Protein AF-0000000066155367 (afdb_homodimer)

Organism: Ureaplasma urealyticum serovar 10 (strain ATCC 33699 / Western) (NCBI:txid565575)

Solvent-accessible surface area (backbone atoms only — not comparable to full-atom values): 17066 Å² total; per-residue (Å²): 117,58,33,34,42,37,33,39,37,81,74,80,52,64,31,45,50,50,46,38,51,53,32,48,55,57,32,44,72,78,41,62,62,44,82,43,73,38,72,60,65,88,77,65,94,79,70,48,72,69,54,48,50,50,43,26,44,54,38,38,53,56,54,51,74,76,53,60,91,66,39,43,30,33,31,55,37,62,88,30,52,75,52,35,46,68,53,48,24,52,50,50,53,51,52,65,68,69,67,45,62,21,38,34,40,37,40,40,39,73,84,41,71,27,68,70,50,64,69,67,27,74,41,52,38,13,79,23,65,37,79,66,56,57,56,57,44,50,36,50,51,39,46,49,52,34,34,19,52,26,54,76,65,72,46,82,72,73,95,112,56,36,35,43,38,32,39,37,81,73,80,51,63,32,46,48,50,44,38,53,52,32,48,54,57,31,45,71,80,40,59,61,45,82,43,72,38,70,59,64,86,76,64,94,76,70,49,70,67,56,49,49,49,44,26,45,55,41,38,52,54,54,50,73,74,51,58,93,67,38,43,30,34,31,55,38,63,88,30,53,73,52,35,45,67,55,48,24,52,48,50,52,52,51,64,68,70,67,44,66,26,38,34,40,37,41,38,39,72,82,40,70,27,69,68,48,63,69,66,28,75,41,52,37,14,77,24,65,38,81,65,55,54,54,57,46,51,37,51,51,40,48,48,53,33,36,18,52,28,52,78,65,73,46,82,73,73,96

Secondary structure (DSSP, 8-state):
--EEEEEES----HHHHHHHHHHHHHHHHHS-EEEEEEPPPPPPSS--HHHHHHHHHHHHHHHHTT--TT-EEEEEEEEEEE--HHHHHHHHHHHHHTT-S-EEEEE-BTTB--HHHHHH-SEEEES-SS---HHHHHHHHHHHHHHHHHHHTT-STT-/--EEEEEES----HHHHHHHHHHHHHHHHHS-EEEEEEPPPPPPSS--HHHHHHHHHHHHHHHHTT--TT-EEEEEEEEEEE--HHHHHHHHHHHHHTT-S-EEEEE-BTTB--HHHHHH-SEEEES-SS---HHHHHHHHHHHHHHHHHHHTT-STT-

Structure (mmCIF, N/CA/C/O backbone):
data_AF-0000000066155367-model_v1
#
loop_
_entity.id
_entity.type
_entity.pdbx_description
1 polymer 'Ribosomal RNA large subunit methyltransferase H'
#
loop_
_atom_site.group_PDB
_atom_site.id
_atom_site.type_symbol
_atom_site.label_atom_id
_atom_site.label_alt_id
_atom_site.label_comp_id
_atom_site.label_asym_id
_atom_site.label_entity_id
_atom_site.label_seq_id
_atom_site.pdbx_PDB_ins_code
_atom_site.Cartn_x
_atom_site.Cartn_y
_atom_site.Cartn_z
_atom_site.occupancy
_atom_site.B_iso_or_equiv
_atom_site.auth_seq_id
_atom_site.auth_comp_id
_atom_site.auth_asym_id
_atom_site.auth_atom_id
_atom_site.pdbx_PDB_model_num
ATOM 1 N N . MET A 1 1 ? -8.438 24.828 7.543 1 74.5 1 MET A N 1
ATOM 2 C CA . MET A 1 1 ? -8.617 23.641 6.723 1 74.5 1 MET A CA 1
ATOM 3 C C . MET A 1 1 ? -8.523 22.375 7.57 1 74.5 1 MET A C 1
ATOM 5 O O . MET A 1 1 ? -7.785 22.328 8.555 1 74.5 1 MET A O 1
ATOM 9 N N . ILE A 1 2 ? -9.344 21.047 7.539 1 86.25 2 ILE A N 1
ATOM 10 C CA . ILE A 1 2 ? -9.977 19.797 7.941 1 86.25 2 ILE A CA 1
ATOM 11 C C . ILE A 1 2 ? -9.062 18.625 7.605 1 86.25 2 ILE A C 1
ATOM 13 O O . ILE A 1 2 ? -8.953 17.672 8.383 1 86.25 2 ILE A O 1
ATOM 17 N N . ILE A 1 3 ? -8.516 18.172 6.617 1 98.31 3 ILE A N 1
ATOM 18 C CA . ILE A 1 3 ? -7.453 17.188 6.504 1 98.31 3 ILE A CA 1
ATOM 19 C C . ILE A 1 3 ? -6.309 17.75 5.668 1 98.31 3 ILE A C 1
ATOM 21 O O . ILE A 1 3 ? -6.535 18.391 4.641 1 98.31 3 ILE A O 1
ATOM 25 N N . LYS A 1 4 ? -5.012 17.672 6.18 1 98.75 4 LYS A N 1
ATOM 26 C CA . LYS A 1 4 ? -3.791 17.938 5.422 1 98.75 4 LYS A CA 1
ATOM 27 C C . LYS A 1 4 ? -2.986 16.656 5.215 1 98.75 4 LYS A C 1
ATOM 29 O O . LYS A 1 4 ? -2.787 15.883 6.156 1 98.75 4 LYS A O 1
ATOM 34 N N . ILE A 1 5 ? -2.623 16.484 3.979 1 98.81 5 ILE A N 1
ATOM 35 C CA . ILE A 1 5 ? -1.625 15.461 3.688 1 98.81 5 ILE A CA 1
ATOM 36 C C . ILE A 1 5 ? -0.298 16.125 3.326 1 98.81 5 ILE A C 1
ATOM 38 O O . ILE A 1 5 ? -0.155 16.688 2.238 1 98.81 5 ILE A O 1
ATOM 42 N N . ILE A 1 6 ? 0.646 16.062 4.262 1 98.81 6 ILE A N 1
ATOM 43 C CA . ILE A 1 6 ? 1.932 16.734 4.117 1 98.81 6 ILE A CA 1
ATOM 44 C C . ILE A 1 6 ? 3.016 15.711 3.789 1 98.81 6 ILE A C 1
ATOM 46 O O . ILE A 1 6 ? 3.262 14.789 4.566 1 98.81 6 ILE A O 1
ATOM 50 N N . SER A 1 7 ? 3.641 15.828 2.648 1 98.5 7 SER A N 1
ATOM 51 C CA . SER A 1 7 ? 4.652 14.867 2.217 1 98.5 7 SER A CA 1
ATOM 52 C C . SER A 1 7 ? 5.914 15.57 1.737 1 98.5 7 SER A C 1
ATOM 54 O O . SER A 1 7 ? 5.875 16.75 1.372 1 98.5 7 SER A O 1
ATOM 56 N N . VAL A 1 8 ? 7.012 14.852 1.8 1 97.69 8 VAL A N 1
ATOM 57 C CA . VAL A 1 8 ? 8.305 15.391 1.387 1 97.69 8 VAL A CA 1
ATOM 58 C C . VAL A 1 8 ? 8.609 14.961 -0.045 1 97.69 8 VAL A C 1
ATOM 60 O O . VAL A 1 8 ? 8.602 13.766 -0.355 1 97.69 8 VAL A O 1
ATOM 63 N N . GLY A 1 9 ? 8.836 15.922 -0.927 1 96.56 9 GLY A N 1
ATOM 64 C CA . GLY A 1 9 ? 9.273 15.633 -2.283 1 96.56 9 GLY A CA 1
ATOM 65 C C . GLY A 1 9 ? 8.125 15.477 -3.26 1 96.56 9 GLY A C 1
ATOM 66 O O . GLY A 1 9 ? 7.098 14.883 -2.926 1 96.56 9 GLY A O 1
ATOM 67 N N . LYS A 1 10 ? 8.336 15.898 -4.441 1 95.81 10 LYS A N 1
ATOM 68 C CA . LYS A 1 10 ? 7.324 15.758 -5.488 1 95.81 10 LYS A CA 1
ATOM 69 C C . LYS A 1 10 ? 7.348 14.352 -6.086 1 95.81 10 LYS A C 1
ATOM 71 O O . LYS A 1 10 ? 8.414 13.758 -6.242 1 95.81 10 LYS A O 1
ATOM 76 N N . LEU A 1 11 ? 6.172 13.844 -6.359 1 95.06 11 LEU A N 1
ATOM 77 C CA . LEU A 1 11 ? 6.086 12.555 -7.031 1 95.06 11 LEU A CA 1
ATOM 78 C C . LEU A 1 11 ? 6.535 12.664 -8.484 1 95.06 11 LEU A C 1
ATOM 80 O O . LEU A 1 11 ? 6.117 13.57 -9.203 1 95.06 11 LEU A O 1
ATOM 84 N N . LYS A 1 12 ? 7.367 11.812 -8.859 1 91.19 12 LYS A N 1
ATOM 85 C CA . LYS A 1 12 ? 7.906 11.852 -10.211 1 91.19 12 LYS A CA 1
ATOM 86 C C . LYS A 1 12 ? 7.145 10.906 -11.141 1 91.19 12 LYS A C 1
ATOM 88 O O . LYS A 1 12 ? 6.945 11.211 -12.32 1 91.19 12 LYS A O 1
ATOM 93 N N . GLN A 1 13 ? 6.668 9.812 -10.633 1 93.19 13 GLN A N 1
ATOM 94 C CA . GLN A 1 13 ? 5.965 8.836 -11.461 1 93.19 13 GLN A CA 1
ATOM 95 C C . GLN A 1 13 ? 4.516 9.25 -11.695 1 93.19 13 GLN A C 1
ATOM 97 O O . GLN A 1 13 ? 3.75 9.414 -10.742 1 93.19 13 GLN A O 1
ATOM 102 N N . THR A 1 14 ? 4.18 9.312 -12.914 1 95.31 14 THR A N 1
ATOM 103 C CA . THR A 1 14 ? 2.857 9.797 -13.281 1 95.31 14 THR A CA 1
ATOM 104 C C . THR A 1 14 ? 1.768 8.898 -12.703 1 95.31 14 THR A C 1
ATOM 106 O O . THR A 1 14 ? 0.678 9.375 -12.375 1 95.31 14 THR A O 1
ATOM 109 N N . GLY A 1 15 ? 2.027 7.641 -12.617 1 96.5 15 GLY A N 1
ATOM 110 C CA . GLY A 1 15 ? 1.067 6.723 -12.023 1 96.5 15 GLY A CA 1
ATOM 111 C C . GLY A 1 15 ? 0.675 7.098 -10.609 1 96.5 15 GLY A C 1
ATOM 112 O O . GLY A 1 15 ? -0.51 7.109 -10.273 1 96.5 15 GLY A O 1
ATOM 113 N N . PHE A 1 16 ? 1.651 7.422 -9.797 1 97.75 16 PHE A N 1
ATOM 114 C CA . PHE A 1 16 ? 1.381 7.828 -8.422 1 97.75 16 PHE A CA 1
ATOM 115 C C . PHE A 1 16 ? 0.623 9.148 -8.391 1 97.75 16 PHE A C 1
ATOM 117 O O . PHE A 1 16 ? -0.331 9.305 -7.625 1 97.75 16 PHE A O 1
ATOM 124 N N . VAL A 1 17 ? 1.077 10.117 -9.211 1 97.44 17 VAL A N 1
ATOM 125 C CA . VAL A 1 17 ? 0.45 11.43 -9.258 1 97.44 17 VAL A CA 1
ATOM 126 C C . VAL A 1 17 ? -1.035 11.289 -9.578 1 97.44 17 VAL A C 1
ATOM 128 O O . VAL A 1 17 ? -1.886 11.867 -8.898 1 97.44 17 VAL A O 1
ATOM 131 N N . ASN A 1 18 ? -1.345 10.484 -10.594 1 97.19 18 ASN A N 1
ATOM 132 C CA . ASN A 1 18 ? -2.727 10.289 -11.016 1 97.19 18 ASN A CA 1
ATOM 133 C C . ASN A 1 18 ? -3.572 9.664 -9.906 1 97.19 18 ASN A C 1
ATOM 135 O O . ASN A 1 18 ? -4.703 10.094 -9.672 1 97.19 18 ASN A O 1
ATOM 139 N N . LEU A 1 19 ? -3.059 8.695 -9.258 1 98.06 19 LEU A N 1
ATOM 140 C CA . LEU A 1 19 ? -3.799 8 -8.211 1 98.06 19 LEU A CA 1
ATOM 141 C C . LEU A 1 19 ? -4.035 8.914 -7.012 1 98.06 19 LEU A C 1
ATOM 143 O O . LEU A 1 19 ? -5.129 8.93 -6.449 1 98.06 19 LEU A O 1
ATOM 147 N N . VAL A 1 20 ? -3 9.68 -6.645 1 98.38 20 VAL A N 1
ATOM 148 C CA . VAL A 1 20 ? -3.146 10.617 -5.535 1 98.38 20 VAL A CA 1
ATOM 149 C C . VAL A 1 20 ? -4.238 11.641 -5.859 1 98.38 20 VAL A C 1
ATOM 151 O O . VAL A 1 20 ? -5.129 11.883 -5.043 1 98.38 20 VAL A O 1
ATOM 154 N N . ASN A 1 21 ? -4.188 12.18 -7.078 1 98.12 21 ASN A N 1
ATOM 155 C CA . ASN A 1 21 ? -5.191 13.156 -7.496 1 98.12 21 ASN A CA 1
ATOM 156 C C . ASN A 1 21 ? -6.594 12.555 -7.473 1 98.12 21 ASN A C 1
ATOM 158 O O . ASN A 1 21 ? -7.543 13.211 -7.035 1 98.12 21 ASN A O 1
ATOM 162 N N . ASP A 1 22 ? -6.723 11.359 -7.938 1 97.69 22 ASP A N 1
ATOM 163 C CA . ASP A 1 22 ? -8.016 10.68 -7.945 1 97.69 22 ASP A CA 1
ATOM 164 C C . ASP A 1 22 ? -8.57 10.539 -6.527 1 97.69 22 ASP A C 1
ATOM 166 O O . ASP A 1 22 ? -9.727 10.883 -6.27 1 97.69 22 ASP A O 1
ATOM 170 N N . TYR A 1 23 ? -7.754 10.047 -5.605 1 98.25 23 TYR A N 1
ATOM 171 C CA . TYR A 1 23 ? -8.227 9.836 -4.242 1 98.25 23 TYR A CA 1
ATOM 172 C C . TYR A 1 23 ? -8.5 11.156 -3.545 1 98.25 23 TYR A C 1
ATOM 174 O O . TYR A 1 23 ? -9.422 11.258 -2.732 1 98.25 23 TYR A O 1
ATOM 182 N N . LEU A 1 24 ? -7.641 12.188 -3.824 1 98.56 24 LEU A N 1
ATOM 183 C CA . LEU A 1 24 ? -7.895 13.508 -3.248 1 98.56 24 LEU A CA 1
ATOM 184 C C . LEU A 1 24 ? -9.266 14.031 -3.668 1 98.56 24 LEU A C 1
ATOM 186 O O . LEU A 1 24 ? -10 14.594 -2.85 1 98.56 24 LEU A O 1
ATOM 190 N N . LYS A 1 25 ? -9.562 13.852 -4.949 1 98.44 25 LYS A N 1
ATOM 191 C CA . LYS A 1 25 ? -10.875 14.258 -5.438 1 98.44 25 LYS A CA 1
ATOM 192 C C . LYS A 1 25 ? -11.992 13.531 -4.684 1 98.44 25 LYS A C 1
ATOM 194 O O . LYS A 1 25 ? -12.969 14.156 -4.273 1 98.44 25 LYS A O 1
ATOM 199 N N . ARG A 1 26 ? -11.867 12.25 -4.477 1 97.88 26 ARG A N 1
ATOM 200 C CA . ARG A 1 26 ? -12.859 11.438 -3.781 1 97.88 26 ARG A CA 1
ATOM 201 C C . ARG A 1 26 ? -12.992 11.867 -2.322 1 97.88 26 ARG A C 1
ATOM 203 O O . ARG A 1 26 ? -14.102 11.953 -1.791 1 97.88 26 ARG A O 1
ATOM 210 N N . ILE A 1 27 ? -11.859 12.062 -1.683 1 98.62 27 ILE A N 1
ATOM 211 C CA . ILE A 1 27 ? -11.844 12.5 -0.291 1 98.62 27 ILE A CA 1
ATOM 212 C C . ILE A 1 27 ? -12.586 13.828 -0.157 1 98.62 27 ILE A C 1
ATOM 214 O O . ILE A 1 27 ? -13.406 14 0.746 1 98.62 27 ILE A O 1
ATOM 218 N N . ASN A 1 28 ? -12.305 14.758 -1.107 1 98.44 28 ASN A N 1
ATOM 219 C CA . ASN A 1 28 ? -12.852 16.109 -1.049 1 98.44 28 ASN A CA 1
ATOM 220 C C . ASN A 1 28 ? -14.367 16.109 -1.258 1 98.44 28 ASN A C 1
ATOM 222 O O . ASN A 1 28 ? -15.03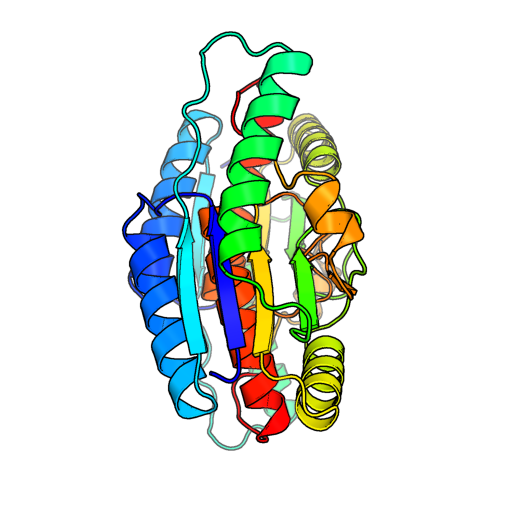1 17.109 -0.981 1 98.44 28 ASN A O 1
ATOM 226 N N . TYR A 1 29 ? -14.883 14.961 -1.747 1 97 29 TYR A N 1
ATOM 227 C CA . TYR A 1 29 ? -16.328 14.812 -1.812 1 97 29 TYR A CA 1
ATOM 228 C C . TYR A 1 29 ? -16.938 14.734 -0.415 1 97 29 TYR A C 1
ATOM 230 O O . TYR A 1 29 ? -18.062 15.18 -0.191 1 97 29 TYR A O 1
ATOM 238 N N . TYR A 1 30 ? -16.156 14.172 0.513 1 96.56 30 TYR A N 1
ATOM 239 C CA . TYR A 1 30 ? -16.656 13.961 1.866 1 96.56 30 TYR A CA 1
ATOM 240 C C . TYR A 1 30 ? -16.203 15.078 2.799 1 96.56 30 TYR A C 1
ATOM 242 O O . TYR A 1 30 ? -16.969 15.531 3.648 1 96.56 30 TYR A O 1
ATOM 250 N N . LEU A 1 31 ? -15 15.445 2.625 1 96.94 31 LEU A N 1
ATOM 251 C CA . LEU A 1 31 ? -14.352 16.328 3.582 1 96.94 31 LEU A CA 1
ATOM 252 C C . LEU A 1 31 ? -13.258 17.156 2.902 1 96.94 31 LEU A C 1
ATOM 254 O O . LEU A 1 31 ? -12.508 16.641 2.076 1 96.94 31 LEU A O 1
ATOM 258 N N . LYS A 1 32 ? -13.164 18.438 3.287 1 98.06 32 LYS A N 1
ATOM 259 C CA . LYS A 1 32 ? -12.117 19.281 2.73 1 98.06 32 LYS A CA 1
ATOM 260 C C . LYS A 1 32 ? -10.734 18.719 3.037 1 98.06 32 LYS A C 1
ATOM 262 O O . LYS A 1 32 ? -10.398 18.484 4.199 1 98.06 32 LYS A O 1
ATOM 267 N N . CYS A 1 33 ? -9.914 18.469 1.95 1 98.56 33 CYS A N 1
ATOM 268 C CA . CYS A 1 33 ? -8.578 17.891 2.076 1 98.56 33 CYS A CA 1
ATOM 269 C C . CYS A 1 33 ? -7.59 18.594 1.158 1 98.56 33 CYS A C 1
ATOM 271 O O . CYS A 1 33 ? -7.895 18.859 -0.009 1 98.56 33 CYS A O 1
ATOM 273 N N . GLN A 1 34 ? -6.426 18.922 1.726 1 97.94 34 GLN A N 1
ATOM 274 C CA . GLN A 1 34 ? -5.371 19.578 0.95 1 97.94 34 GLN A CA 1
ATOM 275 C C . GLN A 1 34 ? -4.078 18.766 0.992 1 97.94 34 GLN A C 1
ATOM 277 O O . GLN A 1 34 ? -3.666 18.297 2.057 1 97.94 34 GLN A O 1
ATOM 282 N N . GLU A 1 35 ? -3.52 18.594 -0.194 1 98.5 35 GLU A N 1
ATOM 283 C CA . GLU A 1 35 ? -2.162 18.062 -0.258 1 98.5 35 GLU A CA 1
ATOM 284 C C . GLU A 1 35 ? -1.126 19.172 -0.156 1 98.5 35 GLU A C 1
ATOM 286 O O . GLU A 1 35 ? -1.236 20.203 -0.837 1 98.5 35 GLU A O 1
ATOM 291 N N . ILE A 1 36 ? -0.168 19.016 0.659 1 98.62 36 ILE A N 1
ATOM 292 C CA . ILE A 1 36 ? 0.959 19.938 0.798 1 98.62 36 ILE A CA 1
ATOM 293 C C . ILE A 1 36 ? 2.266 19.188 0.559 1 98.62 36 ILE A C 1
ATOM 295 O O . ILE A 1 36 ? 2.586 18.234 1.281 1 98.62 36 ILE A O 1
ATOM 299 N N . VAL A 1 37 ? 2.98 19.562 -0.454 1 98.62 37 VAL A N 1
ATOM 300 C CA . VAL A 1 37 ? 4.262 18.938 -0.775 1 98.62 37 VAL A CA 1
ATOM 301 C C . VAL A 1 37 ? 5.398 19.891 -0.431 1 98.62 37 VAL A C 1
ATOM 303 O O . VAL A 1 37 ? 5.461 21.016 -0.957 1 98.62 37 VAL A O 1
ATOM 306 N N . VAL A 1 38 ? 6.25 19.5 0.447 1 98.38 38 VAL A N 1
ATOM 307 C CA . VAL A 1 38 ? 7.422 20.312 0.768 1 98.38 38 VAL A CA 1
ATOM 308 C C . VAL A 1 38 ? 8.641 19.797 0.01 1 98.38 38 VAL A C 1
ATOM 310 O O . VAL A 1 38 ? 8.695 18.609 -0.344 1 98.38 38 VAL A O 1
ATOM 313 N N . ASN A 1 39 ? 9.617 20.609 -0.159 1 97.06 39 ASN A N 1
ATOM 314 C CA . ASN A 1 39 ? 10.797 20.219 -0.928 1 97.06 39 ASN A CA 1
ATOM 315 C C . ASN A 1 39 ? 11.641 19.188 -0.185 1 97.06 39 ASN A C 1
ATOM 317 O O . ASN A 1 39 ? 11.82 19.297 1.029 1 97.06 39 ASN A O 1
ATOM 321 N N . ASP A 1 40 ? 12.062 18.219 -0.949 1 95.69 40 ASP A N 1
ATOM 322 C CA . ASP A 1 40 ? 13.07 17.328 -0.387 1 95.69 40 ASP A CA 1
ATOM 323 C C . ASP A 1 40 ? 14.461 17.953 -0.456 1 95.69 40 ASP A C 1
ATOM 325 O O . ASP A 1 40 ? 14.664 18.938 -1.162 1 95.69 40 ASP A O 1
ATOM 329 N N . GLU A 1 41 ? 15.359 17.391 0.367 1 92.56 41 GLU A N 1
ATOM 330 C CA . GLU A 1 41 ? 16.766 17.781 0.308 1 92.56 41 GLU A CA 1
ATOM 331 C C . GLU A 1 41 ? 17.547 16.859 -0.612 1 92.56 41 GLU A C 1
ATOM 333 O O . GLU A 1 41 ? 17.359 15.641 -0.587 1 92.56 41 GLU A O 1
ATOM 338 N N . PRO A 1 42 ? 18.328 17.469 -1.445 1 87.5 42 PRO A N 1
ATOM 339 C CA . PRO A 1 42 ? 19.172 16.594 -2.273 1 87.5 42 PRO A CA 1
ATOM 340 C C . PRO A 1 42 ? 20.078 15.688 -1.444 1 87.5 42 PRO A C 1
ATOM 342 O O . PRO A 1 42 ? 20.594 16.109 -0.4 1 87.5 42 PRO A O 1
ATOM 345 N N . GLU A 1 43 ? 20.016 14.43 -1.833 1 80.75 43 GLU A N 1
ATOM 346 C CA . GLU A 1 43 ? 20.891 13.492 -1.152 1 80.75 43 GLU A CA 1
ATOM 347 C C . GLU A 1 43 ? 22.203 13.305 -1.928 1 80.75 43 GLU A C 1
ATOM 349 O O . GLU A 1 43 ? 22.172 12.938 -3.105 1 80.75 43 GLU A O 1
ATOM 354 N N . PRO A 1 44 ? 23.25 13.688 -1.147 1 76.81 44 PRO A N 1
ATOM 355 C CA . PRO A 1 44 ? 24.531 13.414 -1.813 1 76.81 44 PRO A CA 1
ATOM 356 C C . PRO A 1 44 ? 24.797 11.922 -1.966 1 76.81 44 PRO A C 1
ATOM 358 O O . PRO A 1 44 ? 24.109 11.094 -1.354 1 76.81 44 PRO A O 1
ATOM 361 N N . THR A 1 45 ? 25.766 11.453 -2.842 1 70.44 45 THR A N 1
ATOM 362 C CA . THR A 1 45 ? 26.109 10.07 -3.154 1 70.44 45 THR A CA 1
ATOM 363 C C . THR A 1 45 ? 26.609 9.344 -1.905 1 70.44 45 THR A C 1
ATOM 365 O O . THR A 1 45 ? 26.281 8.172 -1.7 1 70.44 45 THR A O 1
ATOM 368 N N . GLN A 1 46 ? 27.516 10.062 -1.139 1 75.06 46 GLN A N 1
ATOM 369 C CA . GLN A 1 46 ? 27.969 9.508 0.133 1 75.06 46 GLN A CA 1
ATOM 370 C C . GLN A 1 46 ? 27.344 10.258 1.31 1 75.06 46 GLN A C 1
ATOM 372 O O . GLN A 1 46 ? 27.531 11.469 1.45 1 75.06 46 GLN A O 1
ATOM 377 N N . ILE A 1 47 ? 26.516 9.461 2.023 1 73.5 47 ILE A N 1
ATOM 378 C CA . ILE A 1 47 ? 25.781 10.172 3.07 1 73.5 47 ILE A CA 1
ATOM 379 C C . ILE A 1 47 ? 26.234 9.672 4.441 1 73.5 47 ILE A C 1
ATOM 381 O O . ILE A 1 47 ? 26.172 8.477 4.727 1 73.5 47 ILE A O 1
ATOM 385 N N . SER A 1 48 ? 26.859 10.57 5.07 1 83.75 48 SER A N 1
ATOM 386 C CA . SER A 1 48 ? 27.172 10.281 6.469 1 83.75 48 SER A CA 1
ATOM 387 C C . SER A 1 48 ? 25.922 10.344 7.34 1 83.75 48 SER A C 1
ATOM 389 O O . SER A 1 48 ? 24.906 10.906 6.93 1 83.75 48 SER A O 1
ATOM 391 N N . THR A 1 49 ? 26.016 9.672 8.469 1 87.94 49 THR A N 1
ATOM 392 C CA . THR A 1 49 ? 24.891 9.688 9.414 1 87.94 49 THR A CA 1
ATOM 393 C C . THR A 1 49 ? 24.547 11.117 9.797 1 87.94 49 THR A C 1
ATOM 395 O O . THR A 1 49 ? 23.359 11.453 9.93 1 87.94 49 THR A O 1
ATOM 398 N N . LYS A 1 50 ? 25.578 11.906 10.023 1 89.5 50 LYS A N 1
ATOM 399 C CA . LYS A 1 50 ? 25.359 13.297 10.414 1 89.5 50 LYS A CA 1
ATOM 400 C C . LYS A 1 50 ? 24.641 14.078 9.32 1 89.5 50 LYS A C 1
ATOM 402 O O . LYS A 1 50 ? 23.703 14.828 9.602 1 89.5 50 LYS A O 1
ATOM 407 N N . LEU A 1 51 ? 25.078 13.883 8.109 1 90.12 51 LEU A N 1
ATOM 408 C CA . LEU A 1 51 ? 24.469 14.57 6.977 1 90.12 51 LEU A CA 1
ATOM 409 C C . LEU A 1 51 ? 23.031 14.117 6.785 1 90.12 51 LEU A C 1
ATOM 411 O O . LEU A 1 51 ? 22.141 14.93 6.484 1 90.12 51 LEU A O 1
ATOM 415 N N . LEU A 1 52 ? 22.797 12.828 6.973 1 91.31 52 LEU A N 1
ATOM 416 C CA . LEU A 1 52 ? 21.438 12.281 6.875 1 91.31 52 LEU A CA 1
ATOM 417 C C . LEU A 1 52 ? 20.516 12.945 7.891 1 91.31 52 LEU A C 1
ATOM 419 O O . LEU A 1 52 ? 19.375 13.297 7.559 1 91.31 52 LEU A O 1
ATOM 423 N N . GLU A 1 53 ? 21.047 13.125 9.055 1 93.88 53 GLU A N 1
ATOM 424 C CA . GLU A 1 53 ? 20.266 13.758 10.109 1 93.88 53 GLU A CA 1
ATOM 425 C C . GLU A 1 53 ? 19.938 15.211 9.758 1 93.88 53 GLU A C 1
ATOM 427 O O . GLU A 1 53 ? 18.828 15.68 10.016 1 93.88 53 GLU A O 1
ATOM 432 N N . GLN A 1 54 ? 20.875 15.875 9.18 1 94.31 54 GLN A N 1
ATOM 433 C CA . GLN A 1 54 ? 20.688 17.266 8.781 1 94.31 54 GLN A CA 1
ATOM 434 C C . GLN A 1 54 ? 19.625 17.375 7.684 1 94.31 54 GLN A C 1
ATOM 436 O O . GLN A 1 54 ? 18.812 18.297 7.695 1 94.31 54 GLN A O 1
ATOM 441 N N . ILE A 1 55 ? 19.688 16.469 6.77 1 94.25 55 ILE A N 1
ATOM 442 C CA . ILE A 1 55 ? 18.719 16.422 5.684 1 94.25 55 ILE A CA 1
ATOM 443 C C . ILE A 1 55 ? 17.312 16.25 6.258 1 94.25 55 ILE A C 1
ATOM 445 O O . ILE A 1 55 ? 16.406 17.016 5.93 1 94.25 55 ILE A O 1
ATOM 449 N N . LYS A 1 56 ? 17.172 15.266 7.152 1 95.5 56 LYS A N 1
ATOM 450 C CA . LYS A 1 56 ? 15.867 15 7.77 1 95.5 56 LYS A CA 1
ATOM 451 C C . LYS A 1 56 ? 15.398 16.203 8.586 1 95.5 56 LYS A C 1
ATOM 453 O O . LYS A 1 56 ? 14.203 16.5 8.625 1 95.5 56 LYS A O 1
ATOM 458 N N . ASP A 1 57 ? 16.375 16.875 9.227 1 97.06 57 ASP A N 1
ATOM 459 C CA . ASP A 1 57 ? 16.047 18.031 10.047 1 97.06 57 ASP A CA 1
ATOM 460 C C . ASP A 1 57 ? 15.492 19.172 9.195 1 97.06 57 ASP A C 1
ATOM 462 O O . ASP A 1 57 ? 14.492 19.797 9.562 1 97.06 57 ASP A O 1
ATOM 466 N N . LYS A 1 58 ? 16.141 19.422 8.086 1 97.19 58 LYS A N 1
ATOM 467 C CA . LYS A 1 58 ? 15.688 20.469 7.184 1 97.19 58 LYS A CA 1
ATOM 468 C C . LYS A 1 58 ? 14.289 20.172 6.648 1 97.19 58 LYS A C 1
ATOM 470 O O . LYS A 1 58 ? 13.422 21.047 6.613 1 97.19 58 LYS A O 1
ATOM 475 N N . GLU A 1 59 ? 14.078 18.953 6.266 1 97.56 59 GLU A N 1
ATOM 476 C CA . GLU A 1 59 ? 12.766 18.531 5.777 1 97.56 59 GLU A CA 1
ATOM 477 C C . GLU A 1 59 ? 11.703 18.656 6.863 1 97.56 59 GLU A C 1
ATOM 479 O O . GLU A 1 59 ? 10.586 19.109 6.598 1 97.56 59 GLU A O 1
ATOM 484 N N . ALA A 1 60 ? 12.117 18.312 8.07 1 98.25 60 ALA A N 1
ATOM 485 C CA . ALA A 1 60 ? 11.195 18.406 9.195 1 98.25 60 ALA A CA 1
ATOM 486 C C . ALA A 1 60 ? 10.758 19.859 9.43 1 98.25 60 ALA A C 1
ATOM 488 O O . ALA A 1 60 ? 9.586 20.109 9.703 1 98.25 60 ALA A O 1
ATOM 489 N N . ASN A 1 61 ? 11.727 20.766 9.289 1 98.38 61 ASN A N 1
ATOM 490 C CA . ASN A 1 61 ? 11.406 22.172 9.453 1 98.38 61 ASN A CA 1
ATOM 491 C C . ASN A 1 61 ? 10.383 22.641 8.422 1 98.38 61 ASN A C 1
ATOM 493 O O . ASN A 1 61 ? 9.461 23.391 8.75 1 98.38 61 ASN A O 1
ATOM 497 N N . ARG A 1 62 ? 10.547 22.219 7.227 1 98.44 62 ARG A N 1
ATOM 498 C CA . ARG A 1 62 ? 9.602 22.578 6.176 1 98.44 62 ARG A CA 1
ATOM 499 C C . ARG A 1 62 ? 8.219 22.016 6.469 1 98.44 62 ARG A C 1
ATOM 501 O O . ARG A 1 62 ? 7.207 22.672 6.219 1 98.44 62 ARG A O 1
ATOM 508 N N . ILE A 1 63 ? 8.188 20.734 6.988 1 98.62 63 ILE A N 1
ATOM 509 C CA . ILE A 1 63 ? 6.926 20.094 7.355 1 98.62 63 ILE A CA 1
ATOM 510 C C . ILE A 1 63 ? 6.234 20.906 8.445 1 98.62 63 ILE A C 1
ATOM 512 O O . ILE A 1 63 ? 5.055 21.25 8.328 1 98.62 63 ILE A O 1
ATOM 516 N N . LEU A 1 64 ? 7.012 21.266 9.453 1 98.56 64 LEU A N 1
ATOM 517 C CA . LEU A 1 64 ? 6.457 21.891 10.648 1 98.56 64 LEU A CA 1
ATOM 518 C C . LEU A 1 64 ? 5.898 23.281 10.328 1 98.56 64 LEU A C 1
ATOM 520 O O . LEU A 1 64 ? 4.973 23.75 10.992 1 98.56 64 LEU A O 1
ATOM 524 N N . LYS A 1 65 ? 6.422 23.922 9.273 1 98.5 65 LYS A N 1
ATOM 525 C CA . LYS A 1 65 ? 5.922 25.234 8.844 1 98.5 65 LYS A CA 1
ATOM 526 C C . LYS A 1 65 ? 4.465 25.141 8.398 1 98.5 65 LYS A C 1
ATOM 528 O O . LYS A 1 65 ? 3.766 26.156 8.336 1 98.5 65 LYS A O 1
ATOM 533 N N . ASN A 1 66 ? 4.035 23.953 8.078 1 98.5 66 ASN A N 1
ATOM 534 C CA . ASN A 1 66 ? 2.68 23.766 7.574 1 98.5 66 ASN A CA 1
ATOM 535 C C . ASN A 1 66 ? 1.765 23.156 8.633 1 98.5 66 ASN A C 1
ATOM 537 O O . ASN A 1 66 ? 0.664 22.703 8.32 1 98.5 66 ASN A O 1
ATOM 541 N N . ILE A 1 67 ? 2.227 23.031 9.844 1 98.38 67 ILE A N 1
ATOM 542 C CA . ILE A 1 67 ? 1.471 22.469 10.953 1 98.38 67 ILE A CA 1
ATOM 543 C C . ILE A 1 67 ? 1.258 23.531 12.023 1 98.38 67 ILE A C 1
ATOM 545 O O . ILE A 1 67 ? 2.219 24.125 12.523 1 98.38 67 ILE A O 1
ATOM 549 N N . ASN A 1 68 ? 0.059 23.781 12.352 1 97 68 ASN A N 1
ATOM 550 C CA . ASN A 1 68 ? -0.252 24.719 13.43 1 97 68 ASN A CA 1
ATOM 551 C C . ASN A 1 68 ? -0.12 24.062 14.805 1 97 68 ASN A C 1
ATOM 553 O O . ASN A 1 68 ? -0.158 22.828 14.914 1 97 68 ASN A O 1
ATOM 557 N N . GLN A 1 69 ? -0.015 24.859 15.812 1 96.38 69 GLN A N 1
ATOM 558 C CA . GLN A 1 69 ? 0.182 24.375 17.172 1 96.38 69 GLN A CA 1
ATOM 559 C C . GLN A 1 69 ? -0.974 23.484 17.609 1 96.38 69 GLN A C 1
ATOM 561 O O . GLN A 1 69 ? -0.763 22.469 18.281 1 96.38 69 GLN A O 1
ATOM 566 N N . ASN A 1 70 ? -2.191 23.781 17.188 1 97.12 70 ASN A N 1
ATOM 567 C CA . ASN A 1 70 ? -3.365 23.078 17.688 1 97.12 70 ASN A CA 1
ATOM 568 C C . ASN A 1 70 ? -3.84 22 16.719 1 97.12 70 ASN A C 1
ATOM 570 O O . ASN A 1 70 ? -4.895 21.406 16.906 1 97.12 70 ASN A O 1
ATOM 574 N N . ASP A 1 71 ? -3.07 21.75 15.633 1 98.5 71 ASP A N 1
ATOM 575 C CA . ASP A 1 71 ? -3.41 20.688 14.695 1 98.5 71 ASP A CA 1
ATOM 576 C C . ASP A 1 71 ? -3.211 19.312 15.328 1 98.5 71 ASP A C 1
ATOM 578 O O . ASP A 1 71 ? -2.393 19.156 16.234 1 98.5 71 ASP A O 1
ATOM 582 N N . PHE A 1 72 ? -4.02 18.344 14.977 1 98.81 72 PHE A N 1
ATOM 583 C CA . PHE A 1 72 ? -3.752 16.953 15.297 1 98.81 72 PHE A CA 1
ATOM 584 C C . PHE A 1 72 ? -2.83 16.312 14.258 1 98.81 72 PHE A C 1
ATOM 586 O O . PHE A 1 72 ? -3.162 16.281 13.07 1 98.81 72 PHE A O 1
ATOM 593 N N . VAL A 1 73 ? -1.687 15.812 14.672 1 98.88 73 VAL A N 1
ATOM 594 C CA . VAL A 1 73 ? -0.649 15.391 13.734 1 98.88 73 VAL A CA 1
ATOM 595 C C . VAL A 1 73 ? -0.454 13.883 13.82 1 98.88 73 VAL A C 1
ATOM 597 O O . VAL A 1 73 ? -0.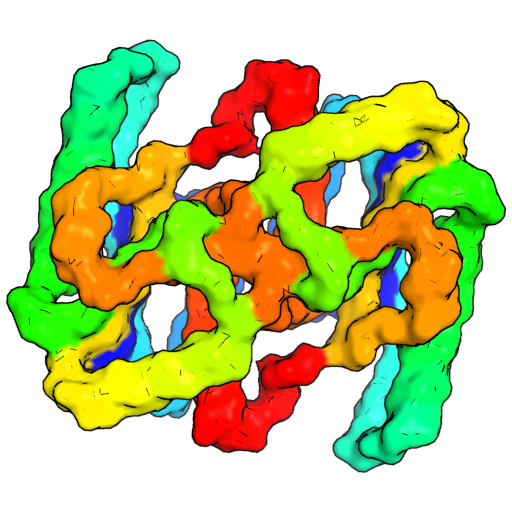207 13.344 14.906 1 98.88 73 VAL A O 1
ATOM 600 N N . ILE A 1 74 ? -0.624 13.203 12.695 1 98.88 74 ILE A N 1
ATOM 601 C CA . ILE A 1 74 ? -0.36 11.773 12.547 1 98.88 74 ILE A CA 1
ATOM 602 C C . ILE A 1 74 ? 0.929 11.57 11.758 1 98.88 74 ILE A C 1
ATOM 604 O O . ILE A 1 74 ? 0.989 11.875 10.562 1 98.88 74 ILE A O 1
ATOM 608 N N . ALA A 1 75 ? 1.939 11.062 12.406 1 98.81 75 ALA A N 1
ATOM 609 C CA . ALA A 1 75 ? 3.178 10.711 11.719 1 98.81 75 ALA A CA 1
ATOM 610 C C . ALA A 1 75 ? 3.113 9.289 11.172 1 98.81 75 ALA A C 1
ATOM 612 O O . ALA A 1 75 ? 2.836 8.344 11.906 1 98.81 75 ALA A O 1
ATOM 613 N N . LEU A 1 76 ? 3.34 9.141 9.906 1 98.38 76 LEU A N 1
ATOM 614 C CA . LEU A 1 76 ? 3.414 7.816 9.297 1 98.38 76 LEU A CA 1
ATOM 615 C C . LEU A 1 76 ? 4.82 7.242 9.414 1 98.38 76 LEU A C 1
ATOM 617 O O . LEU A 1 76 ? 5.75 7.73 8.773 1 98.38 76 LEU A O 1
ATOM 621 N N . ILE A 1 77 ? 4.938 6.238 10.211 1 96.25 77 ILE A N 1
ATOM 622 C CA . ILE A 1 77 ? 6.234 5.613 10.445 1 96.25 77 ILE A CA 1
ATOM 623 C C . ILE A 1 77 ? 6.066 4.102 10.586 1 96.25 77 ILE A C 1
ATOM 625 O O . ILE A 1 77 ? 5.031 3.629 11.062 1 96.25 77 ILE A O 1
ATOM 629 N N . ILE A 1 78 ? 7.07 3.404 10.234 1 94.38 78 ILE A N 1
ATOM 630 C CA . ILE A 1 78 ? 7.004 1.948 10.219 1 94.38 78 ILE A CA 1
ATOM 631 C C . ILE A 1 78 ? 6.766 1.426 11.633 1 94.38 78 ILE A C 1
ATOM 633 O O . ILE A 1 78 ? 5.996 0.481 11.828 1 94.38 78 ILE A O 1
ATOM 637 N N . GLU A 1 79 ? 7.375 2.072 12.625 1 94.88 79 GLU A N 1
ATOM 638 C CA . GLU A 1 79 ? 7.328 1.597 14.008 1 94.88 79 GLU A CA 1
ATOM 639 C C . GLU A 1 79 ? 6.059 2.064 14.711 1 94.88 79 GLU A C 1
ATOM 641 O O . GLU A 1 79 ? 5.883 1.829 15.906 1 94.88 79 GLU A O 1
ATOM 646 N N . GLY A 1 80 ? 5.148 2.674 14.016 1 97.5 80 GLY A N 1
ATOM 647 C CA . GLY A 1 80 ? 3.91 3.164 14.602 1 97.5 80 GLY A CA 1
ATOM 648 C C . GLY A 1 80 ? 2.902 2.064 14.875 1 97.5 80 GLY A C 1
ATOM 649 O O . GLY A 1 80 ? 3.219 0.88 14.75 1 97.5 80 GLY A O 1
ATOM 650 N N . LYS A 1 81 ? 1.728 2.42 15.312 1 98 81 LYS A N 1
ATOM 651 C CA . LYS A 1 81 ? 0.636 1.486 15.578 1 98 81 LYS A CA 1
ATOM 652 C C . LYS A 1 81 ? 0.058 0.932 14.281 1 98 81 LYS A C 1
ATOM 654 O O . LYS A 1 81 ? -0.258 1.689 13.359 1 98 81 LYS A O 1
ATOM 659 N N . ILE A 1 82 ? -0.011 -0.3 14.18 1 97.88 82 ILE A N 1
ATOM 660 C CA . ILE A 1 82 ? -0.653 -0.966 13.047 1 97.88 82 ILE A CA 1
ATOM 661 C C . ILE A 1 82 ? -2.123 -1.226 13.367 1 97.88 82 ILE A C 1
ATOM 663 O O . ILE A 1 82 ? -2.439 -1.971 14.297 1 97.88 82 ILE A O 1
ATOM 667 N N . ILE A 1 83 ? -2.975 -0.674 12.602 1 98.12 83 ILE A N 1
ATOM 668 C CA . ILE A 1 83 ? -4.402 -0.775 12.883 1 98.12 83 ILE A CA 1
ATOM 669 C C . ILE A 1 83 ? -5.156 -1.165 11.609 1 98.12 83 ILE A C 1
ATOM 671 O O . ILE A 1 83 ? -4.598 -1.114 10.516 1 98.12 83 ILE A O 1
ATOM 675 N N . SER A 1 84 ? -6.402 -1.583 11.758 1 97.81 84 SER A N 1
ATOM 676 C CA . SER A 1 84 ? -7.242 -1.924 10.617 1 97.81 84 SER A CA 1
ATOM 677 C C . SER A 1 84 ? -7.859 -0.676 9.992 1 97.81 84 SER A C 1
ATOM 679 O O . SER A 1 84 ? -7.84 0.4 10.594 1 97.81 84 SER A O 1
ATOM 681 N N . SER A 1 85 ? -8.406 -0.836 8.828 1 98.12 85 SER A N 1
ATOM 682 C CA . SER A 1 85 ? -9.125 0.258 8.188 1 98.12 85 SER A CA 1
ATOM 683 C C . SER A 1 85 ? -10.297 0.726 9.039 1 98.12 85 SER A C 1
ATOM 685 O O . SER A 1 85 ? -10.57 1.925 9.125 1 98.12 85 SER A O 1
ATOM 687 N N . GLU A 1 86 ? -10.992 -0.243 9.68 1 97.75 86 GLU A N 1
ATOM 688 C CA . GLU A 1 86 ? -12.125 0.093 10.539 1 97.75 86 GLU A CA 1
ATOM 689 C C . GLU A 1 86 ? -11.672 0.915 11.742 1 97.75 86 GLU A C 1
ATOM 691 O O . GLU A 1 86 ? -12.344 1.874 12.133 1 97.75 86 GLU A O 1
ATOM 696 N N . MET A 1 87 ? -10.57 0.5 12.258 1 98.56 87 MET A N 1
ATOM 697 C CA . MET A 1 87 ? -10.047 1.239 13.406 1 98.56 87 MET A CA 1
ATOM 698 C C . MET A 1 87 ? -9.602 2.641 12.992 1 98.56 87 MET A C 1
ATOM 700 O O . MET A 1 87 ? -9.797 3.602 13.742 1 98.56 87 MET A O 1
ATOM 704 N N . LEU A 1 88 ? -9.016 2.781 11.797 1 98.62 88 LEU A N 1
ATOM 705 C CA . LEU A 1 88 ? -8.672 4.113 11.312 1 98.62 88 LEU A CA 1
ATOM 706 C C . LEU A 1 88 ? -9.914 4.977 11.164 1 98.62 88 LEU A C 1
ATOM 708 O O . LEU A 1 88 ? -9.898 6.164 11.5 1 98.62 88 LEU A O 1
ATOM 712 N N . ALA A 1 89 ? -10.977 4.367 10.68 1 98.56 89 ALA A N 1
ATOM 713 C CA . ALA A 1 89 ? -12.227 5.102 10.531 1 98.56 89 ALA A CA 1
ATOM 714 C C . ALA A 1 89 ? -12.734 5.605 11.875 1 98.56 89 ALA A C 1
ATOM 716 O O . ALA A 1 89 ? -13.133 6.766 12 1 98.56 89 ALA A O 1
ATOM 717 N N . GLU A 1 90 ? -12.711 4.688 12.82 1 98.5 90 GLU A N 1
ATOM 718 C CA . GLU A 1 90 ? -13.125 5.059 14.172 1 98.5 90 GLU A CA 1
ATOM 719 C C . GLU A 1 90 ? -12.266 6.188 14.727 1 98.5 90 GLU A C 1
ATOM 721 O O . GLU A 1 90 ? -12.781 7.16 15.273 1 98.5 90 GLU A O 1
ATOM 726 N N . ASN A 1 91 ? -10.961 6.043 14.594 1 98.5 91 ASN A N 1
ATOM 727 C CA . ASN A 1 91 ? -10.039 7.078 15.05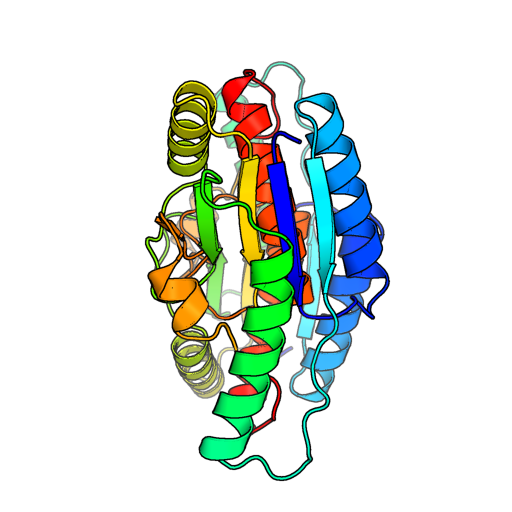5 1 98.5 91 ASN A CA 1
ATOM 728 C C . ASN A 1 91 ? -10.305 8.414 14.359 1 98.5 91 ASN A C 1
ATOM 730 O O . ASN A 1 91 ? -10.352 9.461 15.008 1 98.5 91 ASN A O 1
ATOM 734 N N . LEU A 1 92 ? -10.445 8.359 13.039 1 98.19 92 LEU A N 1
ATOM 735 C CA . LEU A 1 92 ? -10.695 9.57 12.266 1 98.19 92 LEU A CA 1
ATOM 736 C C . LEU A 1 92 ? -11.953 10.281 12.75 1 98.19 92 LEU A C 1
ATOM 738 O O . LEU A 1 92 ? -11.961 11.5 12.914 1 98.19 92 LEU A O 1
ATOM 742 N N . GLN A 1 93 ? -13 9.461 12.992 1 97.69 93 GLN A N 1
ATOM 743 C CA . GLN A 1 93 ? -14.234 10.031 13.531 1 97.69 93 GLN A CA 1
ATOM 744 C C . GLN A 1 93 ? -13.969 10.75 14.852 1 97.69 93 GLN A C 1
ATOM 746 O O . GLN A 1 93 ? -14.461 11.859 15.07 1 97.69 93 GLN A O 1
ATOM 751 N N . ASN A 1 94 ? -13.219 10.109 15.695 1 98.12 94 ASN A N 1
ATOM 752 C CA . ASN A 1 94 ? -12.891 10.688 16.984 1 98.12 94 ASN A CA 1
ATOM 753 C C . ASN A 1 94 ? -12.102 11.984 16.828 1 9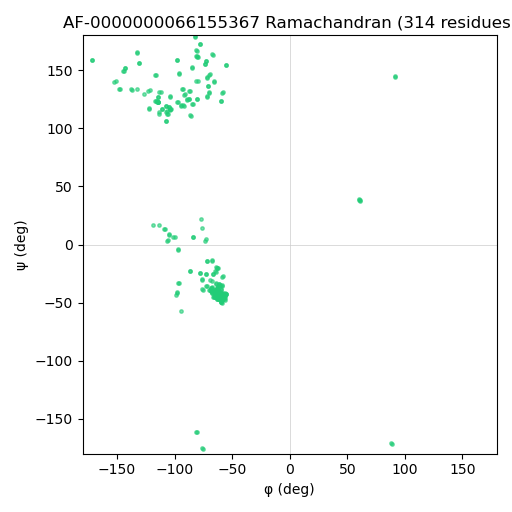8.12 94 ASN A C 1
ATOM 755 O O . ASN A 1 94 ? -12.367 12.969 17.531 1 98.12 94 ASN A O 1
ATOM 759 N N . TRP A 1 95 ? -11.125 12 15.938 1 97.75 95 TRP A N 1
ATOM 760 C CA . TRP A 1 95 ? -10.305 13.188 15.711 1 97.75 95 TRP A CA 1
ATOM 761 C C . TRP A 1 95 ? -11.148 14.328 15.141 1 97.75 95 TRP A C 1
ATOM 763 O O . TRP A 1 95 ? -10.969 15.484 15.516 1 97.75 95 TRP A O 1
ATOM 773 N N . LEU A 1 96 ? -12.031 14 14.258 1 96 96 LEU A N 1
ATOM 774 C CA . LEU A 1 96 ? -12.922 14.992 13.664 1 96 96 LEU A CA 1
ATOM 775 C C . LEU A 1 96 ? -13.844 15.594 14.719 1 96 96 LEU A C 1
ATOM 777 O O . LEU A 1 96 ? -14.125 16.797 14.695 1 96 96 LEU A O 1
ATOM 781 N N . ASN A 1 97 ? -14.227 14.758 15.703 1 96.06 97 ASN A N 1
ATOM 782 C CA . ASN A 1 97 ? -15.141 15.203 16.75 1 96.06 97 ASN A CA 1
ATOM 783 C C . ASN A 1 97 ? -14.43 16.094 17.766 1 96.06 97 ASN A C 1
ATOM 785 O O . ASN A 1 97 ? -15.07 16.891 18.453 1 96.06 97 ASN A O 1
ATOM 789 N N . ALA A 1 98 ? -13.125 15.969 18.047 1 94.81 98 ALA A N 1
ATOM 790 C CA . ALA A 1 98 ? -12.352 16.688 19.062 1 94.81 98 ALA A CA 1
ATOM 791 C C . ALA A 1 98 ? -12.109 18.141 18.641 1 94.81 98 ALA A C 1
ATOM 793 O O . ALA A 1 98 ? -11.539 18.922 19.391 1 94.81 98 ALA A O 1
ATOM 794 N N . SER A 1 99 ? -12.594 18.672 17.547 1 87.38 99 SER A N 1
ATOM 795 C CA . SER A 1 99 ? -12.578 20.047 17.047 1 87.38 99 SER A CA 1
ATOM 796 C C . SER A 1 99 ? -11.156 20.547 16.828 1 87.38 99 SER A C 1
ATOM 798 O O . SER A 1 99 ? -10.812 21.656 17.234 1 87.38 99 SER A O 1
ATOM 800 N N . TYR A 1 100 ? -10.188 19.812 16.359 1 95.12 100 TYR A N 1
ATOM 801 C CA . TYR A 1 100 ? -8.891 20.297 15.891 1 95.12 100 TYR A CA 1
ATOM 802 C C . TYR A 1 100 ? -9.055 21.156 14.648 1 95.12 100 TYR A C 1
ATOM 804 O O . TYR A 1 100 ? -9.93 20.906 13.812 1 95.12 100 TYR A O 1
ATOM 812 N N . PRO A 1 101 ? -8.227 22.25 14.633 1 96.12 101 PRO A N 1
ATOM 813 C CA . PRO A 1 101 ? -8.305 23.047 13.406 1 96.12 101 PRO A CA 1
ATOM 814 C C . PRO A 1 101 ? -8.039 22.203 12.148 1 96.12 101 PRO A C 1
ATOM 816 O O . PRO A 1 101 ? -8.742 22.359 11.148 1 96.12 101 PRO A O 1
ATOM 819 N N . ASN A 1 102 ? -6.992 21.297 12.227 1 98.19 102 ASN A N 1
ATOM 820 C CA . ASN A 1 102 ? -6.648 20.391 11.133 1 98.19 102 ASN A CA 1
ATOM 821 C C . ASN A 1 102 ? -6.172 19.047 11.648 1 98.19 102 ASN A C 1
ATOM 823 O O . ASN A 1 102 ? -5.656 18.953 12.766 1 98.19 102 ASN A O 1
ATOM 827 N N . ILE A 1 103 ? -6.43 18.062 10.875 1 98.69 103 ILE A N 1
ATOM 828 C CA . ILE A 1 103 ? -5.82 16.734 11.023 1 98.69 103 ILE A CA 1
ATOM 829 C C . ILE A 1 103 ? -4.738 16.547 9.961 1 98.69 103 ILE A C 1
ATOM 831 O O . ILE A 1 103 ? -5.035 16.547 8.758 1 98.69 103 ILE A O 1
ATOM 835 N N . CYS A 1 104 ? -3.484 16.391 10.352 1 98.88 104 CYS A N 1
ATOM 836 C CA . CYS A 1 104 ? -2.357 16.375 9.422 1 98.88 104 CYS A CA 1
ATOM 837 C C . CYS A 1 104 ? -1.744 14.977 9.344 1 98.88 104 CYS A C 1
ATOM 839 O O . CYS A 1 104 ? -1.26 14.445 10.344 1 98.88 104 CYS A O 1
ATOM 841 N N . PHE A 1 105 ? -1.811 14.367 8.188 1 98.94 105 PHE A N 1
ATOM 842 C CA . PHE A 1 105 ? -1.04 13.164 7.902 1 98.94 105 PHE A CA 1
ATOM 843 C C . PHE A 1 105 ? 0.326 13.516 7.328 1 98.94 105 PHE A C 1
ATOM 845 O O . PHE A 1 105 ? 0.417 14.188 6.297 1 98.94 105 PHE A O 1
ATOM 852 N N . VAL A 1 106 ? 1.374 13.016 7.984 1 98.88 106 VAL A N 1
ATOM 853 C CA . VAL A 1 106 ? 2.717 13.43 7.59 1 98.88 106 VAL A CA 1
ATOM 854 C C . VAL A 1 106 ? 3.48 12.227 7.031 1 98.88 106 VAL A C 1
ATOM 856 O O . VAL A 1 106 ? 3.627 11.203 7.707 1 98.88 106 VAL A O 1
ATOM 859 N N . ILE A 1 107 ? 3.936 12.367 5.828 1 98.12 107 ILE A N 1
ATOM 860 C CA . ILE A 1 107 ? 4.688 11.344 5.121 1 98.12 107 ILE A CA 1
ATOM 861 C C . ILE A 1 107 ? 6.113 11.828 4.867 1 98.12 107 ILE A C 1
ATOM 863 O O . ILE A 1 107 ? 6.316 12.852 4.215 1 98.12 107 ILE A O 1
ATOM 867 N N . GLY A 1 108 ? 7.074 11.117 5.328 1 95.62 108 GLY A N 1
ATOM 868 C CA . GLY A 1 108 ? 8.477 11.492 5.18 1 95.62 108 GLY A CA 1
ATOM 869 C C . GLY A 1 108 ? 9.031 11.203 3.799 1 95.62 108 GLY A C 1
ATOM 870 O O . GLY A 1 108 ? 8.344 10.609 2.963 1 95.62 108 GLY A O 1
ATOM 871 N N . GLY A 1 109 ? 10.203 11.656 3.582 1 90.81 109 GLY A N 1
ATOM 872 C CA . GLY A 1 109 ? 10.922 11.352 2.354 1 90.81 109 GLY A CA 1
ATOM 873 C C . GLY A 1 109 ? 11.586 9.992 2.371 1 90.81 109 GLY A C 1
ATOM 874 O O . GLY A 1 109 ? 11.195 9.117 3.152 1 90.81 109 GLY A O 1
ATOM 875 N N . SER A 1 110 ? 12.547 9.789 1.486 1 84.94 110 SER A N 1
ATOM 876 C CA . SER A 1 110 ? 13.211 8.5 1.314 1 84.94 110 SER A CA 1
ATOM 877 C C . SER A 1 110 ? 13.953 8.086 2.58 1 84.94 110 SER A C 1
ATOM 879 O O . SER A 1 110 ? 14.141 6.895 2.834 1 84.94 110 SER A O 1
ATOM 881 N N . ASN A 1 111 ? 14.234 9.055 3.42 1 87.44 111 ASN A N 1
ATOM 882 C CA . ASN A 1 111 ? 15.039 8.75 4.598 1 87.44 111 ASN A CA 1
ATOM 883 C C . ASN A 1 111 ? 14.195 8.727 5.867 1 87.44 111 ASN A C 1
ATOM 885 O O . ASN A 1 111 ? 14.727 8.609 6.973 1 87.44 111 ASN A O 1
ATOM 889 N N . GLY A 1 112 ? 12.977 8.898 5.691 1 92.62 112 GLY A N 1
ATOM 890 C CA . GLY A 1 112 ? 12.078 8.875 6.836 1 92.62 112 GLY A CA 1
ATOM 891 C C . GLY A 1 112 ? 11.922 10.234 7.5 1 92.62 112 GLY A C 1
ATOM 892 O O . GLY A 1 112 ? 12.344 11.25 6.949 1 92.62 112 GLY A O 1
ATOM 893 N N . LEU A 1 113 ? 11.305 10.25 8.594 1 96.94 113 LEU A N 1
ATOM 894 C CA . LEU A 1 113 ? 10.992 11.484 9.312 1 96.94 113 LEU A CA 1
ATOM 895 C C . LEU A 1 113 ? 12.039 11.766 10.383 1 96.94 113 LEU A C 1
ATOM 897 O O . LEU A 1 113 ? 12.609 10.836 10.961 1 96.94 113 LEU A O 1
ATOM 901 N N . HIS A 1 114 ? 12.281 12.992 10.602 1 96.81 114 HIS A N 1
ATOM 902 C CA . HIS A 1 114 ? 13.141 13.422 11.703 1 96.81 114 HIS A CA 1
ATOM 903 C C . HIS A 1 114 ? 12.43 13.266 13.047 1 96.81 114 HIS A C 1
ATOM 905 O O . HIS A 1 114 ? 11.203 13.32 13.117 1 96.81 114 HIS A O 1
ATOM 911 N N . GLU A 1 115 ? 13.195 13.125 14.125 1 96.75 115 GLU A N 1
ATOM 912 C CA . GLU A 1 115 ? 12.672 12.922 15.469 1 96.75 115 GLU A CA 1
ATOM 913 C C . GLU A 1 115 ? 11.758 14.062 15.891 1 96.75 115 GLU A C 1
ATOM 915 O O . GLU A 1 115 ? 10.82 13.859 16.672 1 96.75 115 GLU A O 1
ATOM 920 N N . LYS A 1 116 ? 11.969 15.25 15.344 1 97.31 116 LYS A N 1
ATOM 921 C CA . LYS A 1 116 ? 11.125 16.406 15.633 1 97.31 116 LYS A CA 1
ATOM 922 C C . LYS A 1 116 ? 9.672 16.141 15.273 1 97.31 116 LYS A C 1
ATOM 924 O O . LYS A 1 116 ? 8.758 16.594 15.961 1 97.31 116 LYS A O 1
ATOM 929 N N . ILE A 1 117 ? 9.508 15.391 14.219 1 98.38 117 ILE A N 1
ATOM 930 C CA . ILE A 1 117 ? 8.148 15.102 13.766 1 98.38 117 ILE A CA 1
ATOM 931 C C . ILE A 1 117 ? 7.52 14.047 14.68 1 98.38 117 ILE A C 1
ATOM 933 O O . ILE A 1 117 ? 6.328 14.117 14.992 1 98.38 117 ILE A O 1
ATOM 937 N N . TYR A 1 118 ? 8.344 13.039 15.109 1 97.19 118 TYR A N 1
ATOM 938 C CA . TYR A 1 118 ? 7.879 12.031 16.047 1 97.19 118 TYR A CA 1
ATOM 939 C C . TYR A 1 118 ? 7.355 12.672 17.328 1 97.19 118 TYR A C 1
ATOM 941 O O . TYR A 1 118 ? 6.289 12.305 17.828 1 97.19 118 TYR A O 1
ATOM 949 N N . GLU A 1 119 ? 8.125 13.625 17.766 1 97.62 119 GLU A N 1
ATOM 950 C CA . GLU A 1 119 ? 7.801 14.305 19.016 1 97.62 119 GLU A CA 1
ATOM 951 C C . GLU A 1 119 ? 6.559 15.172 18.875 1 97.62 119 GLU A C 1
ATOM 953 O O . GLU A 1 119 ? 5.73 15.242 19.781 1 97.62 119 GLU A O 1
ATOM 958 N N . ARG A 1 120 ? 6.438 15.805 17.766 1 98.38 120 ARG A N 1
ATOM 959 C CA . ARG A 1 120 ? 5.328 16.719 17.5 1 98.38 120 ARG A CA 1
ATOM 960 C C . ARG A 1 120 ? 4.031 15.945 17.266 1 98.38 120 ARG A C 1
ATOM 962 O O . ARG A 1 120 ? 2.941 16.453 17.531 1 98.38 120 ARG A O 1
ATOM 969 N N . ALA A 1 121 ? 4.059 14.75 16.844 1 98.81 121 ALA A N 1
ATOM 970 C CA . ALA A 1 121 ? 2.893 13.984 16.406 1 98.81 121 ALA A CA 1
ATOM 971 C C . ALA A 1 121 ? 2.01 13.602 17.594 1 98.81 121 ALA A C 1
ATOM 973 O O . ALA A 1 121 ? 2.508 13.344 18.688 1 98.81 121 ALA A O 1
ATOM 974 N N . ASN A 1 122 ? 0.781 13.602 17.406 1 98.69 122 ASN A N 1
ATOM 975 C CA . ASN A 1 122 ? -0.191 13.133 18.375 1 98.69 122 ASN A CA 1
ATOM 976 C C . ASN A 1 122 ? -0.43 11.633 18.266 1 98.69 122 ASN A C 1
ATOM 978 O O . ASN A 1 122 ? -0.901 11 19.203 1 98.69 122 ASN A O 1
ATOM 982 N N . TYR A 1 123 ? -0.163 11.062 17.141 1 98.69 123 TYR A N 1
ATOM 983 C CA . TYR A 1 123 ? -0.38 9.656 16.828 1 98.69 123 TYR A CA 1
ATOM 984 C C . TYR A 1 123 ? 0.673 9.156 15.844 1 98.69 123 TYR A C 1
ATOM 986 O O . TYR A 1 123 ? 1.051 9.867 14.906 1 98.69 123 TYR A O 1
ATOM 994 N N . HIS A 1 124 ? 1.24 8.031 16.094 1 98.75 124 HIS A N 1
ATOM 995 C CA . HIS A 1 124 ? 2.152 7.344 15.188 1 98.75 124 HIS A CA 1
ATOM 996 C C . HIS A 1 124 ? 1.465 6.168 14.5 1 98.75 124 HIS A C 1
ATOM 998 O O . HIS A 1 124 ? 1.073 5.203 15.156 1 98.75 124 HIS A O 1
ATOM 1004 N N . LEU A 1 125 ? 1.336 6.25 13.18 1 98.75 125 LEU A N 1
ATOM 1005 C CA . LEU A 1 125 ? 0.585 5.266 12.406 1 98.75 125 LEU A CA 1
ATOM 1006 C C . LEU A 1 125 ? 1.508 4.492 11.469 1 98.75 125 LEU A C 1
ATOM 1008 O O . LEU A 1 125 ? 2.33 5.082 10.766 1 98.75 125 LEU A O 1
ATOM 1012 N N . SER A 1 126 ? 1.462 3.246 11.547 1 98.44 126 SER A N 1
ATOM 1013 C CA . SER A 1 126 ? 2.129 2.389 10.578 1 98.44 126 SER A CA 1
ATOM 1014 C C . SER A 1 126 ? 1.131 1.78 9.594 1 98.44 126 SER A C 1
ATOM 1016 O O . SER A 1 126 ? 0.111 1.222 10.008 1 98.44 126 SER A O 1
ATOM 1018 N N . LEU A 1 127 ? 1.376 1.927 8.32 1 97.94 127 LEU A N 1
ATOM 1019 C CA . LEU A 1 127 ? 0.5 1.345 7.312 1 97.94 127 LEU A CA 1
ATOM 1020 C C . LEU A 1 127 ? 0.759 -0.151 7.164 1 97.94 127 LEU A C 1
ATOM 1022 O O . LEU A 1 127 ? -0.108 -0.893 6.695 1 97.94 127 LEU A O 1
ATOM 1026 N N . SER A 1 128 ? 1.932 -0.598 7.5 1 97.94 128 SER A N 1
ATOM 1027 C CA . SER A 1 128 ? 2.389 -1.976 7.348 1 97.94 128 SER A CA 1
ATOM 1028 C C . SER A 1 128 ? 3.74 -2.186 8.023 1 97.94 128 SER A C 1
ATOM 1030 O O . SER A 1 128 ? 4.469 -1.224 8.281 1 97.94 128 SER A O 1
ATOM 1032 N N . LYS A 1 129 ? 4.059 -3.416 8.328 1 97.5 129 LYS A N 1
ATOM 1033 C CA . LYS A 1 129 ? 5.418 -3.73 8.766 1 97.5 129 LYS A CA 1
ATOM 1034 C C . LYS A 1 129 ? 6.398 -3.646 7.598 1 97.5 129 LYS A C 1
ATOM 1036 O O . LYS A 1 129 ? 7.613 -3.613 7.805 1 97.5 129 LYS A O 1
ATOM 1041 N N . MET A 1 130 ? 5.887 -3.609 6.43 1 97.5 130 MET A N 1
ATOM 1042 C CA . MET A 1 130 ? 6.703 -3.494 5.227 1 97.5 130 MET A CA 1
ATOM 1043 C C . MET A 1 130 ? 7.023 -2.035 4.922 1 97.5 130 MET A C 1
ATOM 1045 O O . MET A 1 130 ? 6.254 -1.141 5.27 1 97.5 130 MET A O 1
ATOM 1049 N N . THR A 1 131 ? 8.117 -1.829 4.289 1 95.94 131 THR A N 1
ATOM 1050 C CA . THR A 1 131 ? 8.492 -0.513 3.785 1 95.94 131 THR A CA 1
ATOM 1051 C C . THR A 1 131 ? 8 -0.316 2.355 1 95.94 131 THR A C 1
ATOM 1053 O O . THR A 1 131 ? 8.156 -1.2 1.511 1 95.94 131 THR A O 1
ATOM 1056 N N . PHE A 1 132 ? 7.363 0.749 2.129 1 96.31 132 PHE A N 1
ATOM 1057 C CA . PHE A 1 132 ? 6.906 1.084 0.785 1 96.31 132 PHE A CA 1
ATOM 1058 C C . PHE A 1 132 ? 7.574 2.363 0.291 1 96.31 132 PHE A C 1
ATOM 1060 O O . PHE A 1 132 ? 7.902 3.244 1.087 1 96.31 132 PHE A O 1
ATOM 1067 N N . ALA A 1 133 ? 7.828 2.449 -0.948 1 93.56 133 ALA A N 1
ATOM 1068 C CA . ALA A 1 133 ? 8.352 3.676 -1.544 1 93.56 133 ALA A CA 1
ATOM 1069 C C . ALA A 1 133 ? 7.438 4.859 -1.248 1 93.56 133 ALA A C 1
ATOM 1071 O O . ALA A 1 133 ? 6.223 4.699 -1.122 1 93.56 133 ALA A O 1
ATOM 1072 N N . HIS A 1 134 ? 7.977 6.008 -1.245 1 93.06 134 HIS A N 1
ATOM 1073 C CA . HIS A 1 134 ? 7.254 7.188 -0.779 1 93.06 134 HIS A CA 1
ATOM 1074 C C . HIS A 1 134 ? 6.031 7.465 -1.645 1 93.06 134 HIS A C 1
ATOM 1076 O O . HIS A 1 134 ? 4.977 7.848 -1.132 1 93.06 134 HIS A O 1
ATOM 1082 N N . GLY A 1 135 ? 6.211 7.289 -2.924 1 95.06 135 GLY A N 1
ATOM 1083 C CA . GLY A 1 135 ? 5.059 7.496 -3.785 1 95.06 135 GLY A CA 1
ATOM 1084 C C . GLY A 1 135 ? 3.908 6.555 -3.484 1 95.06 135 GLY A C 1
ATOM 1085 O O . GLY A 1 135 ? 2.752 6.977 -3.424 1 95.06 135 GLY A O 1
ATOM 1086 N N . LEU A 1 136 ? 4.219 5.336 -3.295 1 96.81 136 LEU A N 1
ATOM 1087 C CA . LEU A 1 136 ? 3.203 4.336 -2.986 1 96.81 136 LEU A CA 1
ATOM 1088 C C . LEU A 1 136 ? 2.605 4.574 -1.604 1 96.81 136 LEU A C 1
ATOM 1090 O O . LEU A 1 136 ? 1.393 4.461 -1.419 1 96.81 136 LEU A O 1
ATOM 1094 N N . ALA A 1 137 ? 3.418 4.926 -0.659 1 97.06 137 ALA A N 1
ATOM 1095 C CA . ALA A 1 137 ? 2.93 5.23 0.683 1 97.06 137 ALA A CA 1
ATOM 1096 C C . ALA A 1 137 ? 1.895 6.352 0.648 1 97.06 137 ALA A C 1
ATOM 1098 O O . ALA A 1 137 ? 0.882 6.293 1.351 1 97.06 137 ALA A O 1
ATOM 1099 N N . LYS A 1 138 ? 2.168 7.355 -0.13 1 98.19 138 LYS A N 1
ATOM 1100 C CA . LYS A 1 138 ? 1.232 8.469 -0.218 1 98.19 138 LYS A CA 1
ATOM 1101 C C . LYS A 1 138 ? -0.102 8.023 -0.81 1 98.19 138 LYS A C 1
ATOM 1103 O O . LYS A 1 138 ? -1.165 8.406 -0.318 1 98.19 138 LYS A O 1
ATOM 1108 N N . VAL A 1 139 ? -0.024 7.215 -1.872 1 98.56 139 VAL A N 1
ATOM 1109 C CA . VAL A 1 139 ? -1.252 6.676 -2.449 1 98.56 139 VAL A CA 1
ATOM 1110 C C . VAL A 1 139 ? -2.014 5.879 -1.395 1 98.56 139 VAL A C 1
ATOM 1112 O O . VAL A 1 139 ? -3.236 6 -1.278 1 98.56 139 VAL A O 1
ATOM 1115 N N . MET A 1 140 ? -1.32 5.07 -0.625 1 98.56 140 MET A N 1
ATOM 1116 C CA . MET A 1 140 ? -1.92 4.242 0.417 1 98.56 140 MET A CA 1
ATOM 1117 C C . MET A 1 140 ? -2.635 5.102 1.453 1 98.56 140 MET A C 1
ATOM 1119 O O . MET A 1 140 ? -3.76 4.793 1.854 1 98.56 140 MET A O 1
ATOM 1123 N N . VAL A 1 141 ? -1.991 6.172 1.854 1 98.75 141 VAL A N 1
ATOM 1124 C CA . VAL A 1 141 ? -2.584 7.062 2.848 1 98.75 141 VAL A CA 1
ATOM 1125 C C . VAL A 1 141 ? -3.863 7.684 2.291 1 98.75 141 VAL A C 1
ATOM 1127 O O . VAL A 1 141 ? -4.902 7.68 2.957 1 98.75 141 VAL A O 1
ATOM 1130 N N . CYS A 1 142 ? -3.793 8.164 1.079 1 98.75 142 CYS A N 1
ATOM 1131 C CA . CYS A 1 142 ? -4.961 8.781 0.456 1 98.75 142 CYS A CA 1
ATOM 1132 C C . CYS A 1 142 ? -6.109 7.785 0.349 1 98.75 142 CYS A C 1
ATOM 1134 O O . CYS A 1 142 ? -7.254 8.117 0.66 1 98.75 142 CYS A O 1
ATOM 1136 N N . GLU A 1 143 ? -5.77 6.582 -0.048 1 98.5 143 GLU A N 1
ATOM 1137 C CA . GLU A 1 143 ? -6.785 5.543 -0.171 1 98.5 143 GLU A CA 1
ATOM 1138 C C . GLU A 1 143 ? -7.418 5.227 1.182 1 98.5 143 GLU A C 1
ATOM 1140 O O . GLU A 1 143 ? -8.633 5.059 1.279 1 98.5 143 GLU A O 1
ATOM 1145 N N . GLN A 1 144 ? -6.664 5.137 2.215 1 98.69 144 GLN A N 1
ATOM 1146 C CA . GLN A 1 144 ? -7.184 4.746 3.521 1 98.69 144 GLN A CA 1
ATOM 1147 C C . GLN A 1 144 ? -8.023 5.859 4.133 1 98.69 144 GLN A C 1
ATOM 1149 O O . GLN A 1 144 ? -9 5.594 4.84 1 98.69 144 GLN A O 1
ATOM 1154 N N . ILE A 1 145 ? -7.59 7.125 3.877 1 98.75 145 ILE A N 1
ATOM 1155 C CA . ILE A 1 145 ? -8.43 8.234 4.316 1 98.75 145 ILE A CA 1
ATOM 1156 C C . ILE A 1 145 ? -9.781 8.164 3.613 1 98.75 145 ILE A C 1
ATOM 1158 O O . ILE A 1 145 ? -10.828 8.273 4.254 1 98.75 145 ILE A O 1
ATOM 1162 N N . TYR A 1 146 ? -9.719 7.93 2.311 1 98.62 146 TYR A N 1
ATOM 1163 C CA . TYR A 1 146 ? -10.953 7.781 1.544 1 98.62 146 TYR A CA 1
ATOM 1164 C C . TYR A 1 146 ? -11.789 6.621 2.074 1 98.62 146 TYR A C 1
ATOM 1166 O O . TYR A 1 146 ? -13 6.762 2.27 1 98.62 146 TYR A O 1
ATOM 1174 N N . ARG A 1 147 ? -11.195 5.539 2.289 1 98.19 147 ARG A N 1
ATOM 1175 C CA . ARG A 1 147 ? -11.883 4.355 2.797 1 98.19 147 ARG A CA 1
ATOM 1176 C C . ARG A 1 147 ? -12.508 4.629 4.16 1 98.19 147 ARG A C 1
ATOM 1178 O O . ARG A 1 147 ? -13.648 4.238 4.414 1 98.19 147 ARG A O 1
ATOM 1185 N N . ALA A 1 148 ? -11.773 5.238 5.023 1 98.44 148 ALA A N 1
ATOM 1186 C CA . ALA A 1 148 ? -12.289 5.574 6.348 1 98.44 148 ALA A CA 1
ATOM 1187 C C . ALA A 1 148 ? -13.539 6.445 6.246 1 98.44 148 ALA A C 1
ATOM 1189 O O . ALA A 1 148 ? -14.531 6.199 6.934 1 98.44 148 ALA A O 1
ATOM 1190 N N . LEU A 1 149 ? -13.43 7.414 5.367 1 98.19 149 LEU A N 1
ATOM 1191 C CA . LEU A 1 149 ? -14.57 8.305 5.172 1 98.19 149 LEU A CA 1
ATOM 1192 C C . LEU A 1 149 ? -15.75 7.543 4.57 1 98.19 149 LEU A C 1
ATOM 1194 O O . LEU A 1 149 ? -16.906 7.797 4.93 1 98.19 149 LEU A O 1
ATOM 1198 N N . SER A 1 150 ? -15.43 6.656 3.631 1 97.62 150 SER A N 1
ATOM 1199 C CA . SER A 1 150 ? -16.469 5.82 3.053 1 97.62 150 SER A CA 1
ATOM 1200 C C . SER A 1 150 ? -17.156 4.977 4.125 1 97.62 150 SER A C 1
ATOM 1202 O O . SER A 1 150 ? -18.391 4.875 4.148 1 97.62 150 SER A O 1
ATOM 1204 N N . ILE A 1 151 ? -16.391 4.363 5.008 1 97.25 151 ILE A N 1
ATOM 1205 C CA . ILE A 1 151 ? -16.906 3.553 6.098 1 97.25 151 ILE A CA 1
ATOM 1206 C C . ILE A 1 151 ? -17.812 4.402 6.98 1 97.25 151 ILE A C 1
ATOM 1208 O O . ILE A 1 151 ? -18.938 3.992 7.316 1 97.25 151 ILE A O 1
ATOM 1212 N N . LEU A 1 152 ? -17.391 5.57 7.348 1 97.12 152 LEU A N 1
ATOM 1213 C CA . LEU A 1 152 ? -18.109 6.457 8.258 1 97.12 152 LEU A CA 1
ATOM 1214 C C . LEU A 1 152 ? -19.422 6.914 7.633 1 97.12 152 LEU A C 1
ATOM 1216 O O . LEU A 1 152 ? -20.359 7.266 8.352 1 97.12 152 LEU A O 1
ATOM 1220 N N . ASN A 1 153 ? -19.469 6.859 6.316 1 96.62 153 ASN A N 1
ATOM 1221 C CA . ASN A 1 153 ? -20.672 7.336 5.633 1 96.62 153 ASN A CA 1
ATOM 1222 C C . ASN A 1 153 ? -21.469 6.184 5.039 1 96.62 153 ASN A C 1
ATOM 1224 O O . ASN A 1 153 ? -22.297 6.387 4.141 1 96.62 153 ASN A O 1
ATOM 1228 N N . ASN A 1 154 ? -21.172 4.91 5.422 1 92.75 154 ASN A N 1
ATOM 1229 C CA . ASN A 1 154 ? -21.875 3.695 5.027 1 92.75 154 ASN A CA 1
ATOM 1230 C C . ASN A 1 154 ? -21.844 3.494 3.516 1 92.75 154 ASN A C 1
ATOM 1232 O O . ASN A 1 154 ? -22.859 3.125 2.912 1 92.75 154 ASN A O 1
ATOM 1236 N N . GLY A 1 155 ? -20.672 3.85 3.029 1 89.31 155 GLY A N 1
ATOM 1237 C CA . GLY A 1 155 ? -20.484 3.623 1.605 1 89.31 155 GLY A CA 1
ATOM 1238 C C . GLY A 1 155 ? -20.094 2.193 1.275 1 89.31 155 GLY A C 1
ATOM 1239 O O . GLY A 1 155 ? -19.906 1.375 2.176 1 89.31 155 GLY A O 1
ATOM 1240 N N . LYS A 1 156 ? -19.906 1.85 -0.043 1 81.56 156 LYS A N 1
ATOM 1241 C CA . LYS A 1 156 ? -19.688 0.486 -0.513 1 81.56 156 LYS A CA 1
ATOM 1242 C C . LYS A 1 156 ? -18.188 0.215 -0.699 1 81.56 156 LYS A C 1
ATOM 1244 O O . LYS A 1 156 ? -17.797 -0.922 -0.955 1 81.56 156 LYS A O 1
ATOM 1249 N N . TYR A 1 157 ? -17.391 1.245 -0.512 1 83.5 157 TYR A N 1
ATOM 1250 C CA . TYR A 1 157 ? -15.953 1.134 -0.775 1 83.5 157 TYR A CA 1
ATOM 1251 C C . TYR A 1 157 ? -15.25 0.386 0.349 1 83.5 157 TYR A C 1
ATOM 1253 O O . TYR A 1 157 ? -14.016 0.356 0.406 1 83.5 157 TYR A O 1
ATOM 1261 N N . HIS A 1 158 ? -15.75 -0.438 1.206 1 67.25 158 HIS A N 1
ATOM 1262 C CA . HIS A 1 158 ? -15.07 -0.97 2.379 1 67.25 158 HIS A CA 1
ATOM 1263 C C . HIS A 1 158 ? -14.953 -2.488 2.307 1 67.25 158 HIS A C 1
ATOM 1265 O O . HIS A 1 158 ? -14.438 -3.121 3.232 1 67.25 158 HIS A O 1
ATOM 1271 N N . LYS A 1 159 ? -15.141 -3.064 1.115 1 64.06 159 LYS A N 1
ATOM 1272 C CA . LYS A 1 159 ? -15.055 -4.52 1.024 1 64.06 159 LYS A CA 1
ATOM 1273 C C . LYS A 1 159 ? -13.805 -4.949 0.261 1 64.06 159 LYS A C 1
ATOM 1275 O O . LYS A 1 159 ? -13.273 -4.191 -0.55 1 64.06 159 LYS A O 1
ATOM 1280 N N . MET B 1 1 ? 9.18 -20.984 -15.633 1 70.88 1 MET B N 1
ATOM 1281 C CA . MET B 1 1 ? 8.688 -19.703 -15.141 1 70.88 1 MET B CA 1
ATOM 1282 C C . MET B 1 1 ? 8.953 -19.547 -13.648 1 70.88 1 MET B C 1
ATOM 1284 O O . MET B 1 1 ? 8.766 -20.5 -12.883 1 70.88 1 MET B O 1
ATOM 1288 N N . ILE B 1 2 ? 9.602 -18.453 -12.93 1 85.81 2 ILE B N 1
ATOM 1289 C CA . ILE B 1 2 ? 10.211 -18.375 -11.609 1 85.81 2 ILE B CA 1
ATOM 1290 C C . ILE B 1 2 ? 9.219 -17.75 -10.625 1 85.81 2 ILE B C 1
ATOM 1292 O O . ILE B 1 2 ? 9.016 -18.281 -9.523 1 85.81 2 ILE B O 1
ATOM 1296 N N . ILE B 1 3 ? 8.43 -16.625 -10.945 1 98.06 3 ILE B N 1
ATOM 1297 C CA . ILE B 1 3 ? 7.406 -15.992 -10.109 1 98.06 3 ILE B CA 1
ATOM 1298 C C . ILE B 1 3 ? 6.145 -15.758 -10.938 1 98.06 3 ILE B C 1
ATOM 1300 O O . ILE B 1 3 ? 6.219 -15.336 -12.094 1 98.06 3 ILE B O 1
ATOM 1304 N N . LYS B 1 4 ? 4.945 -16.094 -10.438 1 98.62 4 LYS B N 1
ATOM 1305 C CA . LYS B 1 4 ? 3.635 -15.742 -10.977 1 98.62 4 LYS B CA 1
ATOM 1306 C C . LYS B 1 4 ? 2.883 -14.805 -10.031 1 98.62 4 LYS B C 1
ATOM 1308 O O . LYS B 1 4 ? 2.83 -15.047 -8.828 1 98.62 4 LYS B O 1
ATOM 1313 N N . ILE B 1 5 ? 2.385 -13.75 -10.633 1 98.81 5 ILE B N 1
ATOM 1314 C CA . ILE B 1 5 ? 1.416 -12.93 -9.914 1 98.81 5 ILE B CA 1
ATOM 1315 C C . ILE B 1 5 ? 0.022 -13.148 -10.5 1 98.81 5 ILE B C 1
ATOM 1317 O O . ILE B 1 5 ? -0.273 -12.68 -11.602 1 98.81 5 ILE B O 1
ATOM 1321 N N . ILE B 1 6 ? -0.8 -13.875 -9.766 1 98.81 6 ILE B N 1
ATOM 1322 C CA . ILE B 1 6 ? -2.131 -14.258 -10.227 1 98.81 6 ILE B CA 1
ATOM 1323 C C . ILE B 1 6 ? -3.186 -13.414 -9.516 1 98.81 6 ILE B C 1
ATOM 1325 O O . ILE B 1 6 ? -3.291 -13.438 -8.289 1 98.81 6 ILE B O 1
ATOM 1329 N N . SER B 1 7 ? -3.947 -12.641 -10.258 1 98.5 7 SER B N 1
ATOM 1330 C CA . SER B 1 7 ? -4.945 -11.75 -9.68 1 98.5 7 SER B CA 1
ATOM 1331 C C . SER B 1 7 ? -6.293 -11.898 -10.375 1 98.5 7 SER B C 1
ATOM 1333 O O . SER B 1 7 ? -6.359 -12.367 -11.516 1 98.5 7 SER B O 1
ATOM 1335 N N . VAL B 1 8 ? -7.336 -11.531 -9.656 1 97.75 8 VAL B N 1
ATOM 1336 C CA . VAL B 1 8 ? -8.695 -11.633 -10.18 1 97.75 8 VAL B CA 1
ATOM 1337 C C . VAL B 1 8 ? -9.141 -10.273 -10.719 1 97.75 8 VAL B C 1
ATOM 1339 O O . VAL B 1 8 ? -9.109 -9.273 -10 1 97.75 8 VAL B O 1
ATOM 1342 N N . GLY B 1 9 ? -9.516 -10.227 -11.992 1 96.62 9 GLY B N 1
ATOM 1343 C CA . GLY B 1 9 ? -10.086 -9.023 -12.57 1 96.62 9 GLY B CA 1
ATOM 1344 C C . GLY B 1 9 ? -9.047 -8.102 -13.195 1 96.62 9 GLY B C 1
ATOM 1345 O O . GLY B 1 9 ? -7.961 -7.926 -12.641 1 96.62 9 GLY B O 1
ATOM 1346 N N . LYS B 1 10 ? -9.398 -7.484 -14.25 1 95.81 10 LYS B N 1
ATOM 1347 C CA . LYS B 1 10 ? -8.508 -6.535 -14.906 1 95.81 10 LYS B CA 1
ATOM 1348 C C . LYS B 1 10 ? -8.523 -5.18 -14.203 1 95.81 10 LYS B C 1
ATOM 1350 O O . LYS B 1 10 ? -9.57 -4.738 -13.719 1 95.81 10 LYS B O 1
ATOM 1355 N N . LEU B 1 11 ? -7.379 -4.578 -14.109 1 95.12 11 LEU B N 1
ATOM 1356 C CA . LEU B 1 11 ? -7.301 -3.236 -13.547 1 95.12 11 LEU B CA 1
ATOM 1357 C C . LEU B 1 11 ? -7.922 -2.215 -14.5 1 95.12 11 LEU B C 1
ATOM 1359 O O . LEU B 1 11 ? -7.629 -2.219 -15.695 1 95.12 11 LEU B O 1
ATOM 1363 N N . LYS B 1 12 ? -8.734 -1.429 -13.992 1 91.25 12 LYS B N 1
ATOM 1364 C CA . LYS B 1 12 ? -9.43 -0.444 -14.82 1 91.25 12 LYS B CA 1
ATOM 1365 C C . LYS B 1 12 ? -8.734 0.913 -14.758 1 91.25 12 LYS B C 1
ATOM 1367 O O . LYS B 1 12 ? -8.688 1.64 -15.758 1 91.25 12 LYS B O 1
ATOM 1372 N N . GLN B 1 13 ? -8.148 1.251 -13.656 1 93.19 13 GLN B N 1
ATOM 1373 C CA . GLN B 1 13 ? -7.496 2.547 -13.5 1 93.19 13 GLN B CA 1
ATOM 1374 C C . GLN B 1 13 ? -6.105 2.541 -14.133 1 93.19 13 GLN B C 1
ATOM 1376 O O . GLN B 1 13 ? -5.246 1.745 -13.75 1 93.19 13 GLN B O 1
ATOM 1381 N N . THR B 1 14 ? -5.914 3.465 -14.984 1 95.31 14 THR B N 1
ATOM 1382 C CA . THR B 1 14 ? -4.668 3.516 -15.742 1 95.31 14 THR B CA 1
ATOM 1383 C C . THR B 1 14 ? -3.473 3.699 -14.805 1 95.31 14 THR B C 1
ATOM 1385 O O . THR B 1 14 ? -2.379 3.207 -15.086 1 95.31 14 THR B O 1
ATOM 1388 N N . GLY B 1 15 ? -3.65 4.41 -13.75 1 96.56 15 GLY B N 1
ATOM 1389 C CA . GLY B 1 15 ? -2.582 4.594 -12.781 1 96.56 15 GLY B CA 1
ATOM 1390 C C . GLY B 1 15 ? -2.053 3.285 -12.219 1 96.56 15 GLY B C 1
ATOM 1391 O O . GLY B 1 15 ? -0.84 3.08 -12.148 1 96.56 15 GLY B O 1
ATOM 1392 N N . PHE B 1 16 ? -2.951 2.391 -11.852 1 97.75 16 PHE B N 1
ATOM 1393 C CA . PHE B 1 16 ? -2.549 1.089 -11.336 1 97.75 16 PHE B CA 1
ATOM 1394 C C . PHE B 1 16 ? -1.86 0.265 -12.422 1 97.75 16 PHE B C 1
ATOM 1396 O O . PHE B 1 16 ? -0.833 -0.367 -12.164 1 97.75 16 PHE B O 1
ATOM 1403 N N . VAL B 1 17 ? -2.457 0.261 -13.625 1 97.44 17 VAL B N 1
ATOM 1404 C CA . VAL B 1 17 ? -1.909 -0.506 -14.734 1 97.44 17 VAL B CA 1
ATOM 1405 C C . VAL B 1 17 ? -0.466 -0.082 -15 1 97.44 17 VAL B C 1
ATOM 1407 O O . VAL B 1 17 ? 0.425 -0.927 -15.117 1 97.44 17 VAL B O 1
ATOM 1410 N N . ASN B 1 18 ? -0.231 1.222 -15.047 1 97.12 18 ASN B N 1
ATOM 1411 C CA . ASN B 1 18 ? 1.101 1.752 -15.32 1 97.12 18 ASN B CA 1
ATOM 1412 C C . ASN B 1 18 ? 2.1 1.336 -14.242 1 97.12 18 ASN B C 1
ATOM 1414 O O . ASN B 1 18 ? 3.227 0.946 -14.555 1 97.12 18 ASN B O 1
ATOM 1418 N N . LEU B 1 19 ? 1.717 1.423 -13.023 1 98.06 19 LEU B N 1
ATOM 1419 C CA . LEU B 1 19 ? 2.607 1.101 -11.914 1 98.06 19 LEU B CA 1
ATOM 1420 C C . LEU B 1 19 ? 2.928 -0.39 -11.891 1 98.06 19 LEU B C 1
ATOM 1422 O O . LEU B 1 19 ? 4.078 -0.779 -11.68 1 98.06 19 LEU B O 1
ATOM 1426 N N . VAL B 1 20 ? 1.909 -1.224 -12.141 1 98.38 20 VAL B N 1
ATOM 1427 C CA . VAL B 1 20 ? 2.129 -2.666 -12.18 1 98.38 20 VAL B CA 1
ATOM 1428 C C . VAL B 1 20 ? 3.119 -3.002 -13.297 1 98.38 20 VAL B C 1
ATOM 1430 O O . VAL B 1 20 ? 4.082 -3.742 -13.078 1 98.38 20 VAL B O 1
ATOM 1433 N N . ASN B 1 21 ? 2.902 -2.416 -14.469 1 98.06 21 ASN B N 1
ATOM 1434 C CA . ASN B 1 21 ? 3.797 -2.66 -15.602 1 98.06 21 ASN B CA 1
ATOM 1435 C C . ASN B 1 21 ? 5.227 -2.225 -15.281 1 98.06 21 ASN B C 1
ATOM 1437 O O . ASN B 1 21 ? 6.184 -2.924 -15.625 1 98.06 21 ASN B O 1
ATOM 1441 N N . ASP B 1 22 ? 5.367 -1.093 -14.664 1 97.69 22 ASP B N 1
ATOM 1442 C CA . ASP B 1 22 ? 6.684 -0.585 -14.297 1 97.69 22 ASP B CA 1
ATOM 1443 C C . ASP B 1 22 ? 7.402 -1.556 -13.359 1 97.69 22 ASP B C 1
ATOM 1445 O O . ASP B 1 22 ? 8.562 -1.907 -13.594 1 97.69 22 ASP B O 1
ATOM 1449 N N . TYR B 1 23 ? 6.723 -1.999 -12.312 1 98.25 23 TYR B N 1
ATOM 1450 C CA . TYR B 1 23 ? 7.359 -2.885 -11.344 1 98.25 23 TYR B CA 1
ATOM 1451 C C . TYR B 1 23 ? 7.641 -4.25 -11.961 1 98.25 23 TYR B C 1
ATOM 1453 O O . TYR B 1 23 ? 8.641 -4.891 -11.633 1 98.25 23 TYR B O 1
ATOM 1461 N N . LEU B 1 24 ? 6.707 -4.738 -12.828 1 98.44 24 LEU B N 1
ATOM 1462 C CA . LEU B 1 24 ? 6.953 -6.004 -13.516 1 98.44 24 LEU B CA 1
ATOM 1463 C C . LEU B 1 24 ? 8.234 -5.938 -14.336 1 98.44 24 LEU B C 1
ATOM 1465 O O . LEU B 1 24 ? 9.023 -6.883 -14.344 1 98.44 24 LEU B O 1
ATOM 1469 N N . LYS B 1 25 ? 8.391 -4.824 -15.031 1 98.38 25 LYS B N 1
ATOM 1470 C CA . LYS B 1 25 ? 9.609 -4.633 -15.805 1 98.38 25 LYS B CA 1
ATOM 1471 C C . LYS B 1 25 ? 10.844 -4.691 -14.906 1 98.38 25 LYS B C 1
ATOM 1473 O O . LYS B 1 25 ? 11.836 -5.348 -15.242 1 98.38 25 LYS B O 1
ATOM 1478 N N . ARG B 1 26 ? 10.82 -4.047 -13.766 1 97.75 26 ARG B N 1
ATOM 1479 C CA . ARG B 1 26 ? 11.93 -4.012 -12.828 1 97.75 26 ARG B CA 1
ATOM 1480 C C . ARG B 1 26 ? 12.203 -5.398 -12.25 1 97.75 26 ARG B C 1
ATOM 1482 O O . ARG B 1 26 ? 13.359 -5.801 -12.109 1 97.75 26 ARG B O 1
ATOM 1489 N N . ILE B 1 27 ? 11.141 -6.078 -11.875 1 98.44 27 ILE B N 1
ATOM 1490 C CA . ILE B 1 27 ? 11.258 -7.43 -11.336 1 98.44 27 ILE B CA 1
ATOM 1491 C C . ILE B 1 27 ? 11.938 -8.336 -12.359 1 98.44 27 ILE B C 1
ATOM 1493 O O . ILE B 1 27 ? 12.844 -9.094 -12.016 1 98.44 27 ILE B O 1
ATOM 1497 N N . ASN B 1 28 ? 11.508 -8.219 -13.641 1 98.25 28 ASN B N 1
ATOM 1498 C CA . ASN B 1 28 ? 11.977 -9.086 -14.703 1 98.25 28 ASN B CA 1
ATOM 1499 C C . ASN B 1 28 ? 13.453 -8.844 -15.016 1 98.25 28 ASN B C 1
ATOM 1501 O O . ASN B 1 28 ? 14.094 -9.656 -15.688 1 98.25 28 ASN B O 1
ATOM 1505 N N . TYR B 1 29 ? 13.969 -7.719 -14.484 1 96.69 29 TYR B N 1
ATOM 1506 C CA . TYR B 1 29 ? 15.406 -7.492 -14.578 1 96.69 29 TYR B CA 1
ATOM 1507 C C . TYR B 1 29 ? 16.172 -8.477 -13.703 1 96.69 29 TYR B C 1
ATOM 1509 O O . TYR B 1 29 ? 17.297 -8.875 -14.039 1 96.69 29 TYR B O 1
ATOM 1517 N N . TYR B 1 30 ? 15.547 -8.891 -12.609 1 96.06 30 TYR B N 1
ATOM 1518 C CA . TYR B 1 30 ? 16.203 -9.766 -11.656 1 96.06 30 TYR B CA 1
ATOM 1519 C C . TYR B 1 30 ? 15.805 -11.219 -11.883 1 96.06 30 TYR B C 1
ATOM 1521 O O . TYR B 1 30 ? 16.641 -12.125 -11.797 1 96.06 30 TYR B O 1
ATOM 1529 N N . LEU B 1 31 ? 14.562 -11.375 -12.125 1 96.5 31 LEU B N 1
ATOM 1530 C CA . LEU B 1 31 ? 13.977 -12.711 -12.141 1 96.5 31 LEU B CA 1
ATOM 1531 C C . LEU B 1 31 ? 12.773 -12.766 -13.086 1 96.5 31 LEU B C 1
ATOM 1533 O O . LEU B 1 31 ? 11.969 -11.836 -13.117 1 96.5 31 LEU B O 1
ATOM 1537 N N . LYS B 1 32 ? 12.664 -13.898 -13.805 1 97.75 32 LYS B N 1
ATOM 1538 C CA . LYS B 1 32 ? 11.508 -14.062 -14.68 1 97.75 32 LYS B CA 1
ATOM 1539 C C . LYS B 1 32 ? 10.203 -14.008 -13.883 1 97.75 32 LYS B C 1
ATOM 1541 O O . LYS B 1 32 ? 10.016 -14.766 -12.93 1 97.75 32 LYS B O 1
ATOM 1546 N N . CYS B 1 33 ? 9.281 -13.047 -14.273 1 98.38 33 CYS B N 1
ATOM 1547 C CA . CYS B 1 33 ? 8.008 -12.852 -13.586 1 98.38 33 CYS B CA 1
ATOM 1548 C C . CYS B 1 33 ? 6.879 -12.648 -14.594 1 98.38 33 CYS B C 1
ATOM 1550 O O . CYS B 1 33 ? 7.02 -11.875 -15.547 1 98.38 33 CYS B O 1
ATOM 1552 N N . GLN B 1 34 ? 5.781 -13.367 -14.352 1 97.75 34 GLN B N 1
ATOM 1553 C CA . GLN B 1 34 ? 4.613 -13.25 -15.219 1 97.75 34 GLN B CA 1
ATOM 1554 C C . GLN B 1 34 ? 3.379 -12.82 -14.43 1 97.75 34 GLN B C 1
ATOM 1556 O O . GLN B 1 34 ? 3.117 -13.352 -13.352 1 97.75 34 GLN B O 1
ATOM 1561 N N . GLU B 1 35 ? 2.693 -11.844 -14.984 1 98.31 35 GLU B N 1
ATOM 1562 C CA . GLU B 1 35 ? 1.369 -11.523 -14.461 1 98.31 35 GLU B CA 1
ATOM 1563 C C . GLU B 1 35 ? 0.289 -12.367 -15.133 1 98.31 35 GLU B C 1
ATOM 1565 O O . GLU B 1 35 ? 0.267 -12.484 -16.359 1 98.31 35 GLU B O 1
ATOM 1570 N N . ILE B 1 36 ? -0.564 -12.938 -14.391 1 98.56 36 ILE B N 1
ATOM 1571 C CA . ILE B 1 36 ? -1.72 -13.68 -14.875 1 98.56 36 ILE B CA 1
ATOM 1572 C C . ILE B 1 36 ? -3 -13.086 -14.297 1 98.56 36 ILE B C 1
ATOM 1574 O O . ILE B 1 36 ? -3.18 -13.047 -13.078 1 98.56 36 ILE B O 1
ATOM 1578 N N . VAL B 1 37 ? -3.855 -12.586 -15.156 1 98.56 37 VAL B N 1
ATOM 1579 C CA . VAL B 1 37 ? -5.125 -12.016 -14.727 1 98.56 37 VAL B CA 1
ATOM 1580 C C . VAL B 1 37 ? -6.273 -12.945 -15.117 1 98.56 37 VAL B C 1
ATOM 1582 O O . VAL B 1 37 ? -6.457 -13.25 -16.297 1 98.56 37 VAL B O 1
ATOM 1585 N N . VAL B 1 38 ? -6.992 -13.422 -14.164 1 98.38 38 VAL B N 1
ATOM 1586 C CA . VAL B 1 38 ? -8.164 -14.242 -14.453 1 98.38 38 VAL B CA 1
ATOM 1587 C C . VAL B 1 38 ? -9.422 -13.391 -14.383 1 98.38 38 VAL B C 1
ATOM 1589 O O . VAL B 1 38 ? -9.453 -12.367 -13.703 1 98.38 38 VAL B O 1
ATOM 1592 N N . ASN B 1 39 ? -10.469 -13.828 -15 1 97.12 39 ASN B N 1
ATOM 1593 C CA . ASN B 1 39 ? -11.703 -13.055 -15.062 1 97.12 39 ASN B CA 1
ATOM 1594 C C . ASN B 1 39 ? -12.398 -13.008 -13.703 1 97.12 39 ASN B C 1
ATOM 1596 O O . ASN B 1 39 ? -12.445 -14.016 -12.992 1 97.12 39 ASN B O 1
ATOM 1600 N N . ASP B 1 40 ? -12.852 -11.828 -13.391 1 95.81 40 ASP B N 1
ATOM 1601 C CA . ASP B 1 40 ? -13.734 -11.734 -12.234 1 95.81 40 ASP B CA 1
ATOM 1602 C C . ASP B 1 40 ? -15.156 -12.148 -12.602 1 95.81 40 ASP B C 1
ATOM 1604 O O . ASP B 1 40 ? -15.5 -12.25 -13.781 1 95.81 40 ASP B O 1
ATOM 1608 N N . GLU B 1 41 ? -15.922 -12.477 -11.547 1 92.81 41 GLU B N 1
ATOM 1609 C CA . GLU B 1 41 ? -17.344 -12.75 -11.727 1 92.81 41 GLU B CA 1
ATOM 1610 C C . GLU B 1 41 ? -18.172 -11.484 -11.5 1 92.81 41 GLU B C 1
ATOM 1612 O O . GLU B 1 41 ? -17.906 -10.719 -10.578 1 92.81 41 GLU B O 1
ATOM 1617 N N . PRO B 1 42 ? -19.078 -11.273 -12.398 1 87.75 42 PRO B N 1
ATOM 1618 C CA . PRO B 1 42 ? -19.953 -10.125 -12.148 1 87.75 42 PRO B CA 1
ATOM 1619 C C . PRO B 1 42 ? -20.719 -10.234 -10.828 1 87.75 42 PRO B C 1
ATOM 1621 O O . PRO B 1 42 ? -21.125 -11.336 -10.438 1 87.75 42 PRO B O 1
ATOM 1624 N N . GLU B 1 43 ? -20.609 -9.141 -10.109 1 81 43 GLU B N 1
ATOM 1625 C CA . GLU B 1 43 ? -21.359 -9.117 -8.852 1 81 43 GLU B CA 1
ATOM 1626 C C . GLU B 1 43 ? -22.719 -8.445 -9.039 1 81 43 GLU B C 1
ATOM 1628 O O . GLU B 1 43 ? -22.797 -7.301 -9.484 1 81 43 GLU B O 1
ATOM 1633 N N . PRO B 1 44 ? -23.719 -9.336 -8.727 1 77.06 44 PRO B N 1
ATOM 1634 C CA . PRO B 1 44 ? -25.031 -8.703 -8.773 1 77.06 44 PRO B CA 1
ATOM 1635 C C . PRO B 1 44 ? -25.219 -7.652 -7.688 1 77.06 44 PRO B C 1
ATOM 1637 O O . PRO B 1 44 ? -24.422 -7.574 -6.75 1 77.06 44 PRO B O 1
ATOM 1640 N N . THR B 1 45 ? -26.234 -6.719 -7.77 1 70.69 45 THR B N 1
ATOM 1641 C CA . THR B 1 45 ? -26.531 -5.617 -6.859 1 70.69 45 THR B CA 1
ATOM 1642 C C . THR B 1 45 ? -26.844 -6.145 -5.461 1 70.69 45 THR B C 1
ATOM 1644 O O . THR B 1 45 ? -26.438 -5.547 -4.461 1 70.69 45 THR B O 1
ATOM 1647 N N . GLN B 1 46 ? -27.703 -7.23 -5.426 1 75.38 46 GLN B N 1
ATOM 1648 C CA . GLN B 1 46 ? -27.984 -7.891 -4.16 1 75.38 46 GLN B CA 1
ATOM 1649 C C . GLN B 1 46 ? -27.297 -9.25 -4.078 1 75.38 46 GLN B C 1
ATOM 1651 O O . GLN B 1 46 ? -27.547 -10.125 -4.91 1 75.38 46 GLN B O 1
ATOM 1656 N N . ILE B 1 47 ? -26.344 -9.266 -3.123 1 73.81 47 ILE B N 1
ATOM 1657 C CA . ILE B 1 47 ? -25.562 -10.492 -3.105 1 73.81 47 ILE B CA 1
ATOM 1658 C C . ILE B 1 47 ? -25.828 -11.258 -1.811 1 73.81 47 ILE B C 1
ATOM 1660 O O . ILE B 1 47 ? -25.656 -10.711 -0.717 1 73.81 47 ILE B O 1
ATOM 1664 N N . SER B 1 48 ? -26.422 -12.367 -2.037 1 84 48 SER B N 1
ATOM 1665 C CA . SER B 1 48 ? -26.547 -13.273 -0.902 1 84 48 SER B CA 1
ATOM 1666 C C . SER B 1 48 ? -25.219 -13.914 -0.546 1 84 48 SER B C 1
ATOM 1668 O O . SER B 1 48 ? -24.281 -13.906 -1.351 1 84 48 SER B O 1
ATOM 1670 N N . THR B 1 49 ? -25.141 -14.359 0.705 1 88.06 49 THR B N 1
ATOM 1671 C CA . THR B 1 49 ? -23.938 -15.039 1.157 1 88.06 49 THR B CA 1
ATOM 1672 C C . THR B 1 49 ? -23.609 -16.234 0.261 1 88.06 49 THR B C 1
ATOM 1674 O O . THR B 1 49 ? -22.453 -16.484 -0.055 1 88.06 49 THR B O 1
ATOM 1677 N N . LYS B 1 50 ? -24.656 -16.953 -0.078 1 89.62 50 LYS B N 1
ATOM 1678 C CA . LYS B 1 50 ? -24.484 -18.125 -0.926 1 89.62 50 LYS B CA 1
ATOM 1679 C C . LYS B 1 50 ? -23.938 -17.75 -2.297 1 89.62 50 LYS B C 1
ATOM 1681 O O . LYS B 1 50 ? -23.016 -18.391 -2.807 1 89.62 50 LYS B O 1
ATOM 1686 N N . LEU B 1 51 ? -24.5 -16.719 -2.861 1 90.19 51 LEU B N 1
ATOM 1687 C CA . LEU B 1 51 ? -24.047 -16.25 -4.172 1 90.19 51 LEU B CA 1
ATOM 1688 C C . LEU B 1 51 ? -22.609 -15.734 -4.105 1 90.19 51 LEU B C 1
ATOM 1690 O O . LEU B 1 51 ? -21.828 -15.977 -5.02 1 90.19 51 LEU B O 1
ATOM 1694 N N . LEU B 1 52 ? -22.297 -15.055 -3.025 1 91.44 52 LEU B N 1
ATOM 1695 C CA . LEU B 1 52 ? -20.938 -14.555 -2.822 1 91.44 52 LEU B CA 1
ATOM 1696 C C . LEU B 1 52 ? -19.938 -15.703 -2.795 1 91.44 52 LEU B C 1
ATOM 1698 O O . LEU B 1 52 ? -18.875 -15.617 -3.404 1 91.44 52 LEU B O 1
ATOM 1702 N N . GLU B 1 53 ? -20.359 -16.734 -2.135 1 93.94 53 GLU B N 1
ATOM 1703 C CA . GLU B 1 53 ? -19.484 -17.922 -2.049 1 93.94 53 GLU B CA 1
ATOM 1704 C C . GLU B 1 53 ? -19.281 -18.547 -3.422 1 93.94 53 GLU B C 1
ATOM 1706 O O . GLU B 1 53 ? -18.188 -18.984 -3.752 1 93.94 53 GLU B O 1
ATOM 1711 N N . GLN B 1 54 ? -20.328 -18.578 -4.18 1 94.5 54 GLN B N 1
ATOM 1712 C CA . GLN B 1 54 ? -20.25 -19.141 -5.523 1 94.5 54 GLN B CA 1
ATOM 1713 C C . GLN B 1 54 ? -19.328 -18.312 -6.418 1 94.5 54 GLN B C 1
ATOM 1715 O O . GLN B 1 54 ? -18.562 -18.875 -7.211 1 94.5 54 GLN B O 1
ATOM 1720 N N . ILE B 1 55 ? -19.453 -17.047 -6.301 1 94.44 55 ILE B N 1
ATOM 1721 C CA . ILE B 1 55 ? -18.609 -16.125 -7.062 1 94.44 55 ILE B CA 1
ATOM 1722 C C . ILE B 1 55 ? -17.141 -16.391 -6.73 1 94.44 55 ILE B C 1
ATOM 1724 O O . ILE B 1 55 ? -16.312 -16.578 -7.625 1 94.44 55 ILE B O 1
ATOM 1728 N N . LYS B 1 56 ? -16.828 -16.438 -5.43 1 95.69 56 LYS B N 1
ATOM 1729 C CA . LYS B 1 56 ? -15.461 -16.672 -4.984 1 95.69 56 LYS B CA 1
ATOM 1730 C C . LYS B 1 56 ? -14.961 -18.047 -5.445 1 95.69 56 LYS B C 1
ATOM 1732 O O . LYS B 1 56 ? -13.789 -18.203 -5.789 1 95.69 56 LYS B O 1
ATOM 1737 N N . ASP B 1 57 ? -15.891 -19.016 -5.449 1 97.19 57 ASP B N 1
ATOM 1738 C CA . ASP B 1 57 ? -15.547 -20.359 -5.859 1 97.19 57 ASP B CA 1
ATOM 1739 C C . ASP B 1 57 ? -15.148 -20.406 -7.336 1 97.19 57 ASP B C 1
ATOM 1741 O O . ASP B 1 57 ? -14.148 -21.031 -7.695 1 97.19 57 ASP B O 1
ATOM 1745 N N . LYS B 1 58 ? -15.93 -19.75 -8.148 1 97.31 58 LYS B N 1
ATOM 1746 C CA . LYS B 1 58 ? -15.633 -19.703 -9.578 1 97.31 58 LYS B CA 1
ATOM 1747 C C . LYS B 1 58 ? -14.297 -19.031 -9.844 1 97.31 58 LYS B C 1
ATOM 1749 O O . LYS B 1 58 ? -13.492 -19.516 -10.641 1 97.31 58 LYS B O 1
ATOM 1754 N N . GLU B 1 59 ? -14.078 -17.953 -9.172 1 97.69 59 GLU B N 1
ATOM 1755 C CA . GLU B 1 59 ? -12.805 -17.234 -9.312 1 97.69 59 GLU B CA 1
ATOM 1756 C C . GLU B 1 59 ? -11.633 -18.094 -8.844 1 97.69 59 GLU B C 1
ATOM 1758 O O . GLU B 1 59 ? -10.578 -18.109 -9.484 1 97.69 59 GLU B O 1
ATOM 1763 N N . ALA B 1 60 ? -11.883 -18.828 -7.781 1 98.31 60 ALA B N 1
ATOM 1764 C CA . ALA B 1 60 ? -10.852 -19.703 -7.246 1 98.31 60 ALA B CA 1
ATOM 1765 C C . ALA B 1 60 ? -10.469 -20.781 -8.258 1 98.31 60 ALA B C 1
ATOM 1767 O O . ALA B 1 60 ? -9.289 -21.094 -8.422 1 98.31 60 ALA B O 1
ATOM 1768 N N . ASN B 1 61 ? -11.492 -21.297 -8.93 1 98.44 61 ASN B N 1
ATOM 1769 C CA . ASN B 1 61 ? -11.227 -22.312 -9.945 1 98.44 61 ASN B CA 1
ATOM 1770 C C . ASN B 1 61 ? -10.359 -21.766 -11.07 1 98.44 61 ASN B C 1
ATOM 1772 O O . ASN B 1 61 ? -9.453 -22.438 -11.547 1 98.44 61 ASN B O 1
ATOM 1776 N N . ARG B 1 62 ? -10.633 -20.594 -11.484 1 98.44 62 ARG B N 1
ATOM 1777 C CA . ARG B 1 62 ? -9.836 -19.969 -12.531 1 98.44 62 ARG B CA 1
ATOM 1778 C C . ARG B 1 62 ? -8.398 -19.75 -12.07 1 98.44 62 ARG B C 1
ATOM 1780 O O . ARG B 1 62 ? -7.453 -19.922 -12.852 1 98.44 62 ARG B O 1
ATOM 1787 N N . ILE B 1 63 ? -8.234 -19.344 -10.766 1 98.69 63 ILE B N 1
ATOM 1788 C CA . ILE B 1 63 ? -6.91 -19.141 -10.195 1 98.69 63 ILE B CA 1
ATOM 1789 C C . ILE B 1 63 ? -6.145 -20.469 -10.211 1 98.69 63 ILE B C 1
ATOM 1791 O O . ILE B 1 63 ? -5.008 -20.531 -10.68 1 98.69 63 ILE B O 1
ATOM 1795 N N . LEU B 1 64 ? -6.824 -21.516 -9.758 1 98.56 64 LEU B N 1
ATOM 1796 C CA . LEU B 1 64 ? -6.176 -22.797 -9.555 1 98.56 64 LEU B CA 1
ATOM 1797 C C . LEU B 1 64 ? -5.73 -23.406 -10.883 1 98.56 64 LEU B C 1
ATOM 1799 O O . LEU B 1 64 ? -4.758 -24.156 -10.938 1 98.56 64 LEU B O 1
ATOM 1803 N N . LYS B 1 65 ? -6.402 -23.016 -11.984 1 98.5 65 LYS B N 1
ATOM 1804 C CA . LYS B 1 65 ? -6.027 -23.5 -13.312 1 98.5 65 LYS B CA 1
ATOM 1805 C C . LYS B 1 65 ? -4.629 -23.016 -13.695 1 98.5 65 LYS B C 1
ATOM 1807 O O . LYS B 1 65 ? -3.996 -23.578 -14.594 1 98.5 65 LYS B O 1
ATOM 1812 N N . ASN B 1 66 ? -4.168 -22 -13.031 1 98.38 66 ASN B N 1
ATOM 1813 C CA . ASN B 1 66 ? -2.871 -21.422 -13.359 1 98.38 66 ASN B CA 1
ATOM 1814 C C . ASN B 1 66 ? -1.81 -21.797 -12.336 1 98.38 66 ASN B C 1
ATOM 1816 O O . ASN B 1 66 ? -0.725 -21.203 -12.312 1 98.38 66 ASN B O 1
ATOM 1820 N N . ILE B 1 67 ? -2.123 -22.688 -11.438 1 98.25 67 ILE B N 1
ATOM 1821 C CA . ILE B 1 67 ? -1.217 -23.141 -10.391 1 98.25 67 ILE B CA 1
ATOM 1822 C C . ILE B 1 67 ? -0.939 -24.625 -10.562 1 98.25 67 ILE B C 1
ATOM 1824 O O . ILE B 1 67 ? -1.868 -25.438 -10.602 1 98.25 67 ILE B O 1
ATOM 1828 N N . ASN B 1 68 ? 0.289 -24.969 -10.672 1 96.69 68 ASN B N 1
ATOM 1829 C CA . ASN B 1 68 ? 0.671 -26.375 -10.75 1 96.69 68 ASN B CA 1
ATOM 1830 C C . ASN B 1 68 ? 0.728 -27.016 -9.367 1 96.69 68 ASN B C 1
ATOM 1832 O O . ASN B 1 68 ? 0.836 -26.312 -8.359 1 96.69 68 ASN B O 1
ATOM 1836 N N . GLN B 1 69 ? 0.699 -28.312 -9.336 1 96.06 69 GLN B N 1
ATOM 1837 C CA . GLN B 1 69 ? 0.686 -29.062 -8.086 1 96.06 69 GLN B CA 1
ATOM 1838 C C . GLN B 1 69 ? 1.932 -28.766 -7.258 1 96.06 69 GLN B C 1
ATOM 1840 O O . GLN B 1 69 ? 1.854 -28.656 -6.031 1 96.06 69 GLN B O 1
ATOM 1845 N N . ASN B 1 70 ? 3.08 -28.547 -7.895 1 96.88 70 ASN B N 1
ATOM 1846 C CA . ASN B 1 70 ? 4.34 -28.438 -7.172 1 96.88 70 ASN B CA 1
ATOM 1847 C C . ASN B 1 70 ? 4.758 -26.969 -7.016 1 96.88 70 ASN B C 1
ATOM 1849 O O . ASN B 1 70 ? 5.863 -26.688 -6.555 1 96.88 70 ASN B O 1
ATOM 1853 N N . ASP B 1 71 ? 3.881 -26.031 -7.414 1 98.38 71 ASP B N 1
ATOM 1854 C CA . ASP B 1 71 ? 4.172 -24.609 -7.227 1 98.38 71 ASP B CA 1
ATOM 1855 C C . ASP B 1 71 ? 4.121 -24.219 -5.75 1 98.38 71 ASP B C 1
ATOM 1857 O O . ASP B 1 71 ? 3.428 -24.875 -4.961 1 98.38 71 ASP B O 1
ATOM 1861 N N . PHE B 1 72 ? 4.938 -23.312 -5.316 1 98.75 72 PHE B N 1
ATOM 1862 C CA . PHE B 1 72 ? 4.785 -22.688 -4.012 1 98.75 72 PHE B CA 1
ATOM 1863 C C . PHE B 1 72 ? 3.785 -21.531 -4.078 1 98.75 72 PHE B C 1
ATOM 1865 O O . PHE B 1 72 ? 3.98 -20.578 -4.836 1 98.75 72 PHE B O 1
ATOM 1872 N N . VAL B 1 73 ? 2.717 -21.594 -3.297 1 98.88 73 VAL B N 1
ATOM 1873 C CA . VAL B 1 73 ? 1.604 -20.656 -3.449 1 98.88 73 VAL B CA 1
ATOM 1874 C C . VAL B 1 73 ? 1.5 -19.781 -2.211 1 98.88 73 VAL B C 1
ATOM 1876 O O . VAL B 1 73 ? 1.408 -20.281 -1.088 1 98.88 73 VAL B O 1
ATOM 1879 N N . ILE B 1 74 ? 1.569 -18.469 -2.418 1 98.88 74 ILE B N 1
ATOM 1880 C CA . ILE B 1 74 ? 1.37 -17.469 -1.383 1 98.88 74 ILE B CA 1
ATOM 1881 C C . ILE B 1 74 ? 0.014 -16.781 -1.574 1 98.88 74 ILE 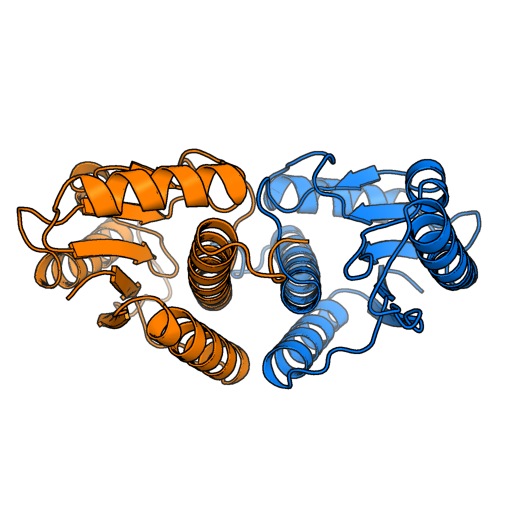B C 1
ATOM 1883 O O . ILE B 1 74 ? -0.198 -16.078 -2.555 1 98.88 74 ILE B O 1
ATOM 1887 N N . ALA B 1 75 ? -0.88 -17.016 -0.661 1 98.81 75 ALA B N 1
ATOM 1888 C CA . ALA B 1 75 ? -2.168 -16.328 -0.681 1 98.81 75 ALA B CA 1
ATOM 1889 C C . ALA B 1 75 ? -2.09 -15 0.061 1 98.81 75 ALA B C 1
ATOM 1891 O O . ALA B 1 75 ? -1.678 -14.953 1.223 1 98.81 75 ALA B O 1
ATOM 1892 N N . LEU B 1 76 ? -2.459 -13.945 -0.599 1 98.38 76 LEU B N 1
ATOM 1893 C CA . LEU B 1 76 ? -2.531 -12.641 0.048 1 98.38 76 LEU B CA 1
ATOM 1894 C C . LEU B 1 76 ? -3.883 -12.445 0.725 1 98.38 76 LEU B C 1
ATOM 1896 O O . LEU B 1 76 ? -4.906 -12.312 0.051 1 98.38 76 LEU B O 1
ATOM 1900 N N . ILE B 1 77 ? -3.846 -12.422 2.021 1 96.38 77 ILE B N 1
ATOM 1901 C CA . ILE B 1 77 ? -5.074 -12.281 2.797 1 96.38 77 ILE B CA 1
ATOM 1902 C C . ILE B 1 77 ? -4.809 -11.414 4.023 1 96.38 77 ILE B C 1
ATOM 1904 O O . ILE B 1 77 ? -3.701 -11.414 4.57 1 96.38 77 ILE B O 1
ATOM 1908 N N . ILE B 1 78 ? -5.812 -10.758 4.457 1 94.5 78 ILE B N 1
ATOM 1909 C CA . ILE B 1 78 ? -5.672 -9.812 5.559 1 94.5 78 ILE B CA 1
ATOM 1910 C C . ILE B 1 78 ? -5.234 -10.555 6.82 1 94.5 78 ILE B C 1
ATOM 1912 O O . ILE B 1 78 ? -4.398 -10.055 7.578 1 94.5 78 ILE B O 1
ATOM 1916 N N . GLU B 1 79 ? -5.754 -11.758 7.016 1 95 79 GLU B N 1
ATOM 1917 C CA . GLU B 1 79 ? -5.52 -12.516 8.25 1 95 79 GLU B CA 1
ATOM 1918 C C . GLU B 1 79 ? -4.199 -13.281 8.18 1 95 79 GLU B C 1
ATOM 1920 O O . GLU B 1 79 ? -3.883 -14.055 9.086 1 95 79 GLU B O 1
ATOM 1925 N N . GLY B 1 80 ? -3.42 -13.094 7.168 1 97.56 80 GLY B N 1
ATOM 1926 C CA . GLY B 1 80 ? -2.15 -13.789 7.016 1 97.56 80 GLY B CA 1
ATOM 1927 C C . GLY B 1 80 ? -1.06 -13.242 7.918 1 97.56 80 GLY B C 1
ATOM 1928 O O . GLY B 1 80 ? -1.324 -12.398 8.781 1 97.56 80 GLY B O 1
ATOM 1929 N N . LYS B 1 81 ? 0.139 -13.742 7.793 1 98 81 LYS B N 1
ATOM 1930 C CA . LYS B 1 81 ? 1.302 -13.289 8.555 1 98 81 LYS B CA 1
ATOM 1931 C C . LYS B 1 81 ? 1.759 -11.906 8.086 1 98 81 LYS B C 1
ATOM 1933 O O . LYS B 1 81 ? 1.915 -11.672 6.891 1 98 81 LYS B O 1
ATOM 1938 N N . ILE B 1 82 ? 1.888 -11.047 8.961 1 97.81 82 ILE B N 1
ATOM 1939 C CA . ILE B 1 82 ? 2.432 -9.719 8.68 1 97.81 82 ILE B CA 1
ATOM 1940 C C . ILE B 1 82 ? 3.941 -9.727 8.922 1 97.81 82 ILE B C 1
ATOM 1942 O O . ILE B 1 82 ? 4.398 -9.945 10.039 1 97.81 82 ILE B O 1
ATOM 1946 N N . ILE B 1 83 ? 4.676 -9.445 7.914 1 98.12 83 ILE B N 1
ATOM 1947 C CA . ILE B 1 83 ? 6.129 -9.523 8.008 1 98.12 83 ILE B CA 1
ATOM 1948 C C . ILE B 1 83 ? 6.75 -8.258 7.422 1 98.12 83 ILE B C 1
ATOM 1950 O O . ILE B 1 83 ? 6.07 -7.473 6.75 1 98.12 83 ILE B O 1
ATOM 1954 N N . SER B 1 84 ? 8.016 -8.023 7.695 1 97.81 84 SER B N 1
ATOM 1955 C CA . SER B 1 84 ? 8.742 -6.883 7.141 1 97.81 84 SER B CA 1
ATOM 1956 C C . SER B 1 84 ? 9.211 -7.164 5.719 1 97.81 84 SER B C 1
ATOM 1958 O O . SER B 1 84 ? 9.211 -8.312 5.273 1 97.81 84 SER B O 1
ATOM 1960 N N . SER B 1 85 ? 9.625 -6.137 5.047 1 98.06 85 SER B N 1
ATOM 1961 C CA . SER B 1 85 ? 10.211 -6.297 3.719 1 98.06 85 SER B CA 1
ATOM 1962 C C . SER B 1 85 ? 11.445 -7.188 3.76 1 98.06 85 SER B C 1
ATOM 1964 O O . SER B 1 85 ? 11.656 -8 2.859 1 98.06 85 SER B O 1
ATOM 1966 N N . GLU B 1 86 ? 12.258 -7.035 4.82 1 97.69 86 GLU B N 1
ATOM 1967 C CA . GLU B 1 86 ? 13.461 -7.852 4.969 1 97.69 86 GLU B CA 1
ATOM 1968 C C . GLU B 1 86 ? 13.117 -9.328 5.145 1 97.69 86 GLU B C 1
ATOM 1970 O O . GLU B 1 86 ? 13.766 -10.195 4.57 1 97.69 86 GLU B O 1
ATOM 1975 N N . MET B 1 87 ? 12.094 -9.516 5.926 1 98.56 87 MET B N 1
ATOM 1976 C CA . MET B 1 87 ? 11.672 -10.891 6.137 1 98.56 87 MET B CA 1
ATOM 1977 C C . MET B 1 87 ? 11.102 -11.492 4.855 1 98.56 87 MET B C 1
ATOM 1979 O O . MET B 1 87 ? 11.336 -12.664 4.562 1 98.56 87 MET B O 1
ATOM 1983 N N . LEU B 1 88 ? 10.375 -10.695 4.055 1 98.62 88 LEU B N 1
ATOM 1984 C CA . LEU B 1 88 ? 9.898 -11.188 2.766 1 98.62 88 LEU B CA 1
ATOM 1985 C C . LEU B 1 88 ? 11.07 -11.555 1.864 1 98.62 88 LEU B C 1
ATOM 1987 O O . LEU B 1 88 ? 11.031 -12.562 1.161 1 98.62 88 LEU B O 1
ATOM 1991 N N . ALA B 1 89 ? 12.102 -10.727 1.913 1 98.44 89 ALA B N 1
ATOM 1992 C CA . ALA B 1 89 ? 13.289 -11.016 1.107 1 98.44 89 ALA B CA 1
ATOM 1993 C C . ALA B 1 89 ? 13.914 -12.352 1.507 1 98.44 89 ALA B C 1
ATOM 1995 O O . ALA B 1 89 ? 14.258 -13.164 0.646 1 98.44 89 ALA B O 1
ATOM 1996 N N . GLU B 1 90 ? 14.055 -12.508 2.811 1 98.44 90 GLU B N 1
ATOM 1997 C CA . GLU B 1 90 ? 14.602 -13.758 3.322 1 98.44 90 GLU B CA 1
ATOM 1998 C C . GLU B 1 90 ? 13.742 -14.953 2.9 1 98.44 90 GLU B C 1
ATOM 2000 O O . GLU B 1 90 ? 14.266 -15.969 2.436 1 98.44 90 GLU B O 1
ATOM 2005 N N . ASN B 1 91 ? 12.445 -14.82 3.074 1 98.31 91 ASN B N 1
ATOM 2006 C CA . ASN B 1 91 ? 11.531 -15.883 2.674 1 98.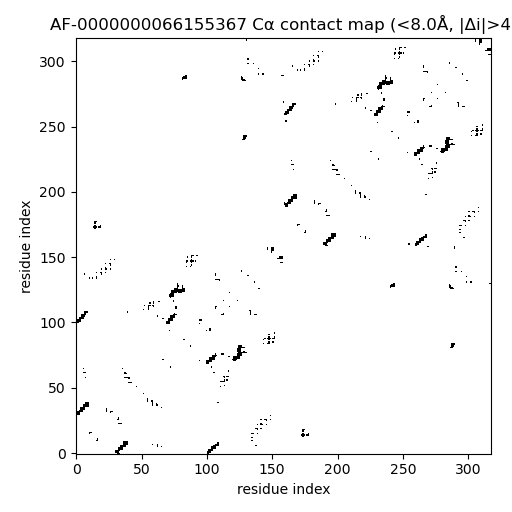31 91 ASN B CA 1
ATOM 2007 C C . ASN B 1 91 ? 11.633 -16.172 1.181 1 98.31 91 ASN B C 1
ATOM 2009 O O . ASN B 1 91 ? 11.695 -17.344 0.775 1 98.31 91 ASN B O 1
ATOM 2013 N N . LEU B 1 92 ? 11.625 -15.125 0.386 1 97.88 92 LEU B N 1
ATOM 2014 C CA . LEU B 1 92 ? 11.711 -15.281 -1.062 1 97.88 92 LEU B CA 1
ATOM 2015 C C . LEU B 1 92 ? 12.977 -16.047 -1.45 1 97.88 92 LEU B C 1
ATOM 2017 O O . LEU B 1 92 ? 12.93 -16.938 -2.289 1 97.88 92 LEU B O 1
ATOM 2021 N N . GLN B 1 93 ? 14.086 -15.664 -0.796 1 97.38 93 GLN B N 1
ATOM 2022 C CA . GLN B 1 93 ? 15.336 -16.375 -1.041 1 97.38 93 GLN B CA 1
ATOM 2023 C C . GLN B 1 93 ? 15.188 -17.859 -0.729 1 97.38 93 GLN B C 1
ATOM 2025 O O . GLN B 1 93 ? 15.633 -18.719 -1.505 1 97.38 93 GLN B O 1
ATOM 2030 N N . ASN B 1 94 ? 14.578 -18.141 0.383 1 97.94 94 ASN B N 1
ATOM 2031 C CA . ASN B 1 94 ? 14.367 -19.516 0.787 1 97.94 94 ASN B CA 1
ATOM 2032 C C . ASN B 1 94 ? 13.492 -20.266 -0.216 1 97.94 94 ASN B C 1
ATOM 2034 O O . ASN B 1 94 ? 13.781 -21.422 -0.561 1 97.94 94 ASN B O 1
ATOM 2038 N N . TRP B 1 95 ? 12.422 -19.625 -0.676 1 97.31 95 TRP B N 1
ATOM 2039 C CA . TRP B 1 95 ? 11.516 -20.25 -1.638 1 97.31 95 TRP B CA 1
ATOM 2040 C C . TRP B 1 95 ? 12.227 -20.5 -2.967 1 97.31 95 TRP B C 1
ATOM 2042 O O . TRP B 1 95 ? 12.023 -21.531 -3.6 1 97.31 95 TRP B O 1
ATOM 2052 N N . LEU B 1 96 ? 13.008 -19.578 -3.371 1 95.44 96 LEU B N 1
ATOM 2053 C CA . LEU B 1 96 ? 13.766 -19.703 -4.613 1 95.44 96 LEU B CA 1
ATOM 2054 C C . LEU B 1 96 ? 14.773 -20.844 -4.52 1 95.44 96 LEU B C 1
ATOM 2056 O O . LEU B 1 96 ? 14.984 -21.562 -5.492 1 95.44 96 LEU B O 1
ATOM 2060 N N . ASN B 1 97 ? 15.305 -21.062 -3.309 1 95.44 97 ASN B N 1
ATOM 2061 C CA . ASN B 1 97 ? 16.312 -22.109 -3.094 1 95.44 97 ASN B CA 1
ATOM 2062 C C . ASN B 1 97 ? 15.672 -23.484 -3.055 1 95.44 97 ASN B C 1
ATOM 2064 O O . ASN B 1 97 ? 16.344 -24.5 -3.307 1 95.44 97 ASN B O 1
ATOM 2068 N N . ALA B 1 98 ? 14.414 -23.688 -2.607 1 94.06 98 ALA B N 1
ATOM 2069 C CA . ALA B 1 98 ? 13.727 -24.969 -2.428 1 94.06 98 ALA B CA 1
ATOM 2070 C C . ALA B 1 98 ? 13.359 -25.578 -3.773 1 94.06 98 ALA B C 1
ATOM 2072 O O . ALA B 1 98 ? 12.828 -26.688 -3.828 1 94.06 98 ALA B O 1
ATOM 2073 N N . SER B 1 99 ? 13.703 -25.078 -4.922 1 86.56 99 SER B N 1
ATOM 2074 C CA . SER B 1 99 ? 13.555 -25.594 -6.281 1 86.56 99 SER B CA 1
ATOM 2075 C C . SER B 1 99 ? 12.086 -25.797 -6.641 1 86.56 99 SER B C 1
ATOM 2077 O O . SER B 1 99 ? 11.719 -26.828 -7.195 1 86.56 99 SER B O 1
ATOM 2079 N N . TYR B 1 100 ? 11.109 -25 -6.27 1 94.38 100 TYR B N 1
ATOM 2080 C CA . TYR B 1 100 ? 9.742 -25 -6.793 1 94.38 100 TYR B CA 1
ATOM 2081 C C . TYR B 1 100 ? 9.727 -24.578 -8.258 1 94.38 100 TYR B C 1
ATOM 2083 O O . TYR B 1 100 ? 10.523 -23.734 -8.68 1 94.38 100 TYR B O 1
ATOM 2091 N N . PRO B 1 101 ? 8.852 -25.312 -8.992 1 95.5 101 PRO B N 1
ATOM 2092 C CA . PRO B 1 101 ? 8.758 -24.859 -10.383 1 95.5 101 PRO B CA 1
ATOM 2093 C C . PRO B 1 101 ? 8.398 -23.375 -10.5 1 95.5 101 PRO B C 1
ATOM 2095 O O . PRO B 1 101 ? 8.984 -22.656 -11.32 1 95.5 101 PRO B O 1
ATOM 2098 N N . ASN B 1 102 ? 7.418 -22.906 -9.648 1 97.94 102 ASN B N 1
ATOM 2099 C CA . ASN B 1 102 ? 7.004 -21.516 -9.609 1 97.94 102 ASN B CA 1
ATOM 2100 C C . ASN B 1 102 ? 6.66 -21.062 -8.188 1 97.94 102 ASN B C 1
ATOM 2102 O O . ASN B 1 102 ? 6.285 -21.891 -7.348 1 97.94 102 ASN B O 1
ATOM 2106 N N . ILE B 1 103 ? 6.871 -19.859 -7.949 1 98.56 103 ILE B N 1
ATOM 2107 C CA . ILE B 1 103 ? 6.355 -19.156 -6.777 1 98.56 103 ILE B CA 1
ATOM 2108 C C . ILE B 1 103 ? 5.172 -18.281 -7.18 1 98.56 103 ILE B C 1
ATOM 2110 O O . ILE B 1 103 ? 5.324 -17.344 -7.961 1 98.56 103 ILE B O 1
ATOM 2114 N N . CYS B 1 104 ? 3.98 -18.547 -6.676 1 98.81 104 CYS B N 1
ATOM 2115 C CA . CYS B 1 104 ? 2.76 -17.875 -7.113 1 98.81 104 CYS B CA 1
ATOM 2116 C C . CYS B 1 104 ? 2.217 -16.969 -6.023 1 98.81 104 CYS B C 1
ATOM 2118 O O . CYS B 1 104 ? 1.884 -17.422 -4.93 1 98.81 104 CYS B O 1
ATOM 2120 N N . PHE B 1 105 ? 2.172 -15.688 -6.281 1 98.88 105 PHE B N 1
ATOM 2121 C CA . PHE B 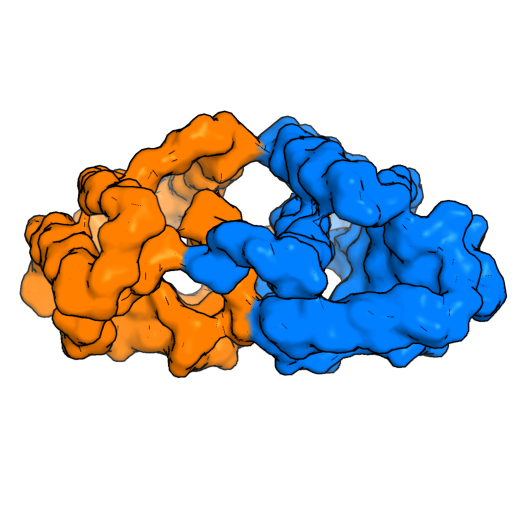1 105 ? 1.441 -14.742 -5.445 1 98.88 105 PHE B CA 1
ATOM 2122 C C . PHE B 1 105 ? 0.001 -14.602 -5.926 1 98.88 105 PHE B C 1
ATOM 2124 O O . PHE B 1 105 ? -0.244 -14.242 -7.078 1 98.88 105 PHE B O 1
ATOM 2131 N N . VAL B 1 106 ? -0.93 -14.836 -5.004 1 98.88 106 VAL B N 1
ATOM 2132 C CA . VAL B 1 106 ? -2.33 -14.867 -5.414 1 98.88 106 VAL B CA 1
ATOM 2133 C C . VAL B 1 106 ? -3.086 -13.711 -4.754 1 98.88 106 VAL B C 1
ATOM 2135 O O . VAL B 1 106 ? -3.098 -13.594 -3.525 1 98.88 106 VAL B O 1
ATOM 2138 N N . ILE B 1 107 ? -3.688 -12.898 -5.566 1 98.19 107 ILE B N 1
ATOM 2139 C CA . ILE B 1 107 ? -4.457 -11.742 -5.129 1 98.19 107 ILE B CA 1
ATOM 2140 C C . ILE B 1 107 ? -5.926 -11.93 -5.5 1 98.19 107 ILE B C 1
ATOM 2142 O O . ILE B 1 107 ? -6.262 -12.094 -6.676 1 98.19 107 ILE B O 1
ATOM 2146 N N . GLY B 1 108 ? -6.797 -11.875 -4.562 1 95.88 108 GLY B N 1
ATOM 2147 C CA . GLY B 1 108 ? -8.219 -12.078 -4.781 1 95.88 108 GLY B CA 1
ATOM 2148 C C . GLY B 1 108 ? -8.906 -10.859 -5.375 1 95.88 108 GLY B C 1
ATOM 2149 O O . GLY B 1 108 ? -8.297 -9.805 -5.523 1 95.88 108 GLY B O 1
ATOM 2150 N N . GLY B 1 109 ? -10.133 -11.047 -5.723 1 91.06 109 GLY B N 1
ATOM 2151 C CA . GLY B 1 109 ? -10.961 -9.945 -6.188 1 91.06 109 GLY B CA 1
ATOM 2152 C C . GLY B 1 109 ? -11.547 -9.117 -5.059 1 91.06 109 GLY B C 1
ATOM 2153 O O . GLY B 1 109 ? -11.031 -9.133 -3.941 1 91.06 109 GLY B O 1
ATOM 2154 N N . SER B 1 110 ? -12.586 -8.367 -5.359 1 85.31 110 SER B N 1
ATOM 2155 C CA . SER B 1 110 ? -13.195 -7.438 -4.406 1 85.31 110 SER B CA 1
ATOM 2156 C C . SER B 1 110 ? -13.766 -8.18 -3.203 1 85.31 110 SER B C 1
ATOM 2158 O O . SER B 1 110 ? -13.859 -7.617 -2.111 1 85.31 110 SER B O 1
ATOM 2160 N N . ASN B 1 111 ? -14 -9.469 -3.383 1 87.75 111 ASN B N 1
ATOM 2161 C CA . ASN B 1 111 ? -14.648 -10.211 -2.309 1 87.75 111 ASN B CA 1
ATOM 2162 C C . ASN B 1 111 ? -13.664 -11.125 -1.588 1 87.75 111 ASN B C 1
ATOM 2164 O O . ASN B 1 111 ? -14.062 -11.93 -0.744 1 87.75 111 ASN B O 1
ATOM 2168 N N . GLY B 1 112 ? -12.484 -11.047 -1.973 1 92.75 112 GLY B N 1
ATOM 2169 C CA . GLY B 1 112 ? -11.469 -11.867 -1.333 1 92.75 112 GLY B CA 1
ATOM 2170 C C . GLY B 1 112 ? -11.312 -13.227 -1.973 1 92.75 112 GLY B C 1
ATOM 2171 O O . GLY B 1 112 ? -11.852 -13.484 -3.049 1 92.75 112 GLY B O 1
ATOM 2172 N N . LEU B 1 113 ? -10.57 -14.047 -1.361 1 97.06 113 LEU B N 1
ATOM 2173 C CA . LEU B 1 113 ? -10.25 -15.367 -1.89 1 97.06 113 LEU B CA 1
ATOM 2174 C C . LEU B 1 113 ? -11.18 -16.422 -1.307 1 97.06 113 LEU B C 1
ATOM 2176 O O . LEU B 1 113 ? -11.633 -16.297 -0.166 1 97.06 113 LEU B O 1
ATOM 2180 N N . HIS B 1 114 ? -11.461 -17.391 -2.074 1 96.88 114 HIS B N 1
ATOM 2181 C CA . HIS B 1 114 ? -12.211 -18.562 -1.617 1 96.88 114 HIS B CA 1
ATOM 2182 C C . HIS B 1 114 ? -11.352 -19.453 -0.726 1 96.88 114 HIS B C 1
ATOM 2184 O O . HIS B 1 114 ? -10.125 -19.469 -0.865 1 96.88 114 HIS B O 1
ATOM 2190 N N . GLU B 1 115 ? -11.977 -20.234 0.14 1 96.81 115 GLU B N 1
ATOM 2191 C CA . GLU B 1 115 ? -11.297 -21.109 1.091 1 96.81 115 GLU B CA 1
ATOM 2192 C C . GLU B 1 115 ? -10.398 -22.109 0.374 1 96.81 115 GLU B C 1
ATOM 2194 O O . GLU B 1 115 ? -9.367 -22.516 0.906 1 96.81 115 GLU B O 1
ATOM 2199 N N . LYS B 1 116 ? -10.727 -22.469 -0.859 1 97.38 116 LYS B N 1
ATOM 2200 C CA . LYS B 1 116 ? -9.922 -23.391 -1.665 1 97.38 116 LYS B CA 1
ATOM 2201 C C . LYS B 1 116 ? -8.508 -22.859 -1.854 1 97.38 116 LYS B C 1
ATOM 2203 O O . LYS B 1 116 ? -7.547 -23.625 -1.876 1 97.38 116 LYS B O 1
ATOM 2208 N N . ILE B 1 117 ? -8.43 -21.562 -1.97 1 98.38 117 ILE B N 1
ATOM 2209 C CA . ILE B 1 117 ? -7.121 -20.953 -2.184 1 98.38 117 ILE B CA 1
ATOM 2210 C C . ILE B 1 117 ? -6.336 -20.953 -0.875 1 98.38 117 ILE B C 1
ATOM 2212 O O . ILE B 1 117 ? -5.121 -21.172 -0.871 1 98.38 117 ILE B O 1
ATOM 2216 N N . TYR B 1 118 ? -7.043 -20.688 0.261 1 97.25 118 TYR B N 1
ATOM 2217 C CA . TYR B 1 118 ? -6.414 -20.75 1.577 1 97.25 118 TYR B CA 1
ATOM 2218 C C . TYR B 1 118 ? -5.789 -22.109 1.826 1 97.25 118 TYR B C 1
ATOM 2220 O O . TYR B 1 118 ? -4.652 -22.203 2.297 1 97.25 118 TYR B O 1
ATOM 2228 N N . GLU B 1 119 ? -6.555 -23.094 1.454 1 97.69 119 GLU B N 1
ATOM 2229 C CA . GLU B 1 119 ? -6.133 -24.469 1.682 1 97.69 119 GLU B CA 1
ATOM 2230 C C . GLU B 1 119 ? -4.961 -24.844 0.774 1 97.69 119 GLU B C 1
ATOM 2232 O O . GLU B 1 119 ? -4.043 -25.547 1.197 1 97.69 119 GLU B O 1
ATOM 2237 N N . ARG B 1 120 ? -5 -24.391 -0.415 1 98.38 120 ARG B N 1
ATOM 2238 C CA . ARG B 1 120 ? -3.979 -24.703 -1.407 1 98.38 120 ARG B CA 1
ATOM 2239 C C . ARG B 1 120 ? -2.678 -23.969 -1.108 1 98.38 120 ARG B C 1
ATOM 2241 O O . ARG B 1 120 ? -1.595 -24.438 -1.459 1 98.38 120 ARG B O 1
ATOM 2248 N N . ALA B 1 121 ? -2.686 -22.891 -0.454 1 98.81 121 ALA B N 1
ATOM 2249 C CA . ALA B 1 121 ? -1.538 -22 -0.282 1 98.81 121 ALA B CA 1
ATOM 2250 C C . ALA B 1 121 ? -0.506 -22.625 0.66 1 98.81 121 ALA B C 1
ATOM 2252 O O . ALA B 1 121 ? -0.863 -23.312 1.611 1 98.81 121 ALA B O 1
ATOM 2253 N N . ASN B 1 122 ? 0.698 -22.422 0.396 1 98.62 122 ASN B N 1
ATOM 2254 C CA . ASN B 1 122 ? 1.799 -22.828 1.263 1 98.62 122 ASN B CA 1
ATOM 2255 C C . ASN B 1 122 ? 2.104 -21.766 2.316 1 98.62 122 ASN B C 1
ATOM 2257 O O . ASN B 1 122 ? 2.713 -22.062 3.346 1 98.62 122 ASN B O 1
ATOM 2261 N N . TYR B 1 123 ? 1.743 -20.562 2.074 1 98.69 123 TYR B N 1
ATOM 2262 C CA . TYR B 1 123 ? 1.998 -19.406 2.93 1 98.69 123 TYR B CA 1
ATOM 2263 C C . TYR B 1 123 ? 0.87 -18.391 2.82 1 98.69 123 TYR B C 1
ATOM 2265 O O . TYR B 1 123 ? 0.35 -18.141 1.73 1 98.69 123 TYR B O 1
ATOM 2273 N N . HIS B 1 124 ? 0.401 -17.891 3.908 1 98.75 124 HIS B N 1
ATOM 2274 C CA . HIS B 1 124 ? -0.569 -16.797 3.969 1 98.75 124 HIS B CA 1
ATOM 2275 C C . HIS B 1 124 ? 0.1 -15.492 4.363 1 98.75 124 HIS B C 1
ATOM 2277 O O . HIS B 1 124 ? 0.62 -15.359 5.473 1 98.75 124 HIS B O 1
ATOM 2283 N N . LEU B 1 125 ? 0.067 -14.523 3.453 1 98.75 125 LEU B N 1
ATOM 2284 C CA . LEU B 1 125 ? 0.778 -13.258 3.639 1 98.75 125 LEU B CA 1
ATOM 2285 C C . LEU B 1 125 ? -0.201 -12.094 3.752 1 98.75 125 LEU B C 1
ATOM 2287 O O . LEU B 1 125 ? -1.128 -11.977 2.947 1 98.75 125 LEU B O 1
ATOM 2291 N N . SER B 1 126 ? -0.084 -11.352 4.746 1 98.44 126 SER B N 1
ATOM 2292 C CA . SER B 1 126 ? -0.808 -10.086 4.871 1 98.44 126 SER B CA 1
ATOM 2293 C C . SER B 1 126 ? 0.109 -8.898 4.613 1 98.44 126 SER B C 1
ATOM 2295 O O . SER B 1 126 ? 1.197 -8.812 5.184 1 98.44 126 SER B O 1
ATOM 2297 N N . LEU B 1 127 ? -0.288 -8.031 3.738 1 98 127 LEU B N 1
ATOM 2298 C CA . LEU B 1 127 ? 0.5 -6.836 3.453 1 98 127 LEU B CA 1
ATOM 2299 C C . LEU B 1 127 ? 0.305 -5.781 4.539 1 98 127 LEU B C 1
ATOM 2301 O O . LEU B 1 127 ? 1.155 -4.906 4.723 1 98 127 LEU B O 1
ATOM 2305 N N . SER B 1 128 ? -0.799 -5.824 5.223 1 97.94 128 SER B N 1
ATOM 2306 C CA . SER B 1 128 ? -1.198 -4.855 6.238 1 97.94 128 SER B CA 1
ATOM 2307 C C . SER B 1 128 ? -2.445 -5.32 6.984 1 97.94 128 SER B C 1
ATOM 2309 O O . SER B 1 128 ? -3.191 -6.168 6.488 1 97.94 128 SER B O 1
ATOM 2311 N N . LYS B 1 129 ? -2.656 -4.793 8.148 1 97.5 129 LYS B N 1
ATOM 2312 C CA . LYS B 1 129 ? -3.936 -5.004 8.82 1 97.5 129 LYS B CA 1
ATOM 2313 C C . LYS B 1 129 ? -5.051 -4.215 8.141 1 97.5 129 LYS B C 1
ATOM 2315 O O . LYS B 1 129 ? -6.234 -4.461 8.391 1 97.5 129 LYS B O 1
ATOM 2320 N N . MET B 1 130 ? -4.68 -3.299 7.32 1 97.56 130 MET B N 1
ATOM 2321 C CA . MET B 1 130 ? -5.637 -2.49 6.574 1 97.56 130 MET B CA 1
ATOM 2322 C C . MET B 1 130 ? -6.07 -3.203 5.297 1 97.56 130 MET B C 1
ATOM 2324 O O . MET B 1 130 ? -5.309 -3.992 4.734 1 97.56 130 MET B O 1
ATOM 2328 N N . THR B 1 131 ? -7.234 -2.908 4.863 1 96.12 131 THR B N 1
ATOM 2329 C CA . THR B 1 131 ? -7.742 -3.385 3.582 1 96.12 131 THR B CA 1
ATOM 2330 C C . THR B 1 131 ? -7.438 -2.381 2.475 1 96.12 131 THR B C 1
ATOM 2332 O O . THR B 1 131 ? -7.664 -1.181 2.637 1 96.12 131 THR B O 1
ATOM 2335 N N . PHE B 1 132 ? -6.875 -2.85 1.445 1 96.44 132 PHE B N 1
ATOM 2336 C CA . PHE B 1 132 ? -6.605 -2.002 0.29 1 96.44 132 PHE B CA 1
ATOM 2337 C C . PHE B 1 132 ? -7.391 -2.479 -0.926 1 96.44 132 PHE B C 1
ATOM 2339 O O . PHE B 1 132 ? -7.664 -3.672 -1.066 1 96.44 132 PHE B O 1
ATOM 2346 N N . ALA B 1 133 ? -7.805 -1.597 -1.741 1 93.69 133 ALA B N 1
ATOM 2347 C CA . ALA B 1 133 ? -8.461 -1.954 -2.998 1 93.69 133 ALA B CA 1
ATOM 2348 C C . ALA B 1 133 ? -7.578 -2.881 -3.83 1 93.69 133 ALA B C 1
ATOM 2350 O O . ALA B 1 133 ? -6.348 -2.803 -3.764 1 93.69 133 ALA B O 1
ATOM 2351 N N . HIS B 1 134 ? -8.172 -3.648 -4.664 1 93.19 134 HIS B N 1
ATOM 2352 C CA . HIS B 1 134 ? -7.465 -4.715 -5.367 1 93.19 134 HIS B CA 1
ATOM 2353 C C . HIS B 1 134 ? -6.363 -4.148 -6.262 1 93.19 134 HIS B C 1
ATOM 2355 O O . HIS B 1 134 ? -5.281 -4.727 -6.359 1 93.19 134 HIS B O 1
ATOM 2361 N N . GLY B 1 135 ? -6.688 -3.062 -6.898 1 95.12 135 GLY B N 1
ATOM 2362 C CA . GLY B 1 135 ? -5.66 -2.465 -7.734 1 95.12 135 GLY B CA 1
ATOM 2363 C C . GLY B 1 135 ? -4.434 -2.033 -6.949 1 95.12 135 GLY B C 1
ATOM 2364 O O . GLY B 1 135 ? -3.301 -2.285 -7.371 1 95.12 135 GLY B O 1
ATOM 2365 N N . LEU B 1 136 ? -4.656 -1.427 -5.867 1 96.88 136 LEU B N 1
ATOM 2366 C CA . LEU B 1 136 ? -3.557 -0.971 -5.02 1 96.88 136 LEU B CA 1
ATOM 2367 C C . LEU B 1 136 ? -2.816 -2.154 -4.406 1 96.88 136 LEU B C 1
ATOM 2369 O O . LEU B 1 136 ? -1.584 -2.156 -4.344 1 96.88 136 LEU B O 1
ATOM 2373 N N . ALA B 1 137 ? -3.531 -3.152 -3.994 1 97.19 137 ALA B N 1
ATOM 2374 C CA . ALA B 1 137 ? -2.906 -4.352 -3.441 1 97.19 137 ALA B CA 1
ATOM 2375 C C . ALA B 1 137 ? -1.944 -4.98 -4.445 1 97.19 137 ALA B C 1
ATOM 2377 O O . ALA B 1 137 ? -0.855 -5.426 -4.074 1 97.19 137 ALA B O 1
ATOM 2378 N N . LYS B 1 138 ? -2.352 -5.027 -5.672 1 98.19 138 LYS B N 1
ATOM 2379 C CA . LYS B 1 138 ? -1.492 -5.617 -6.69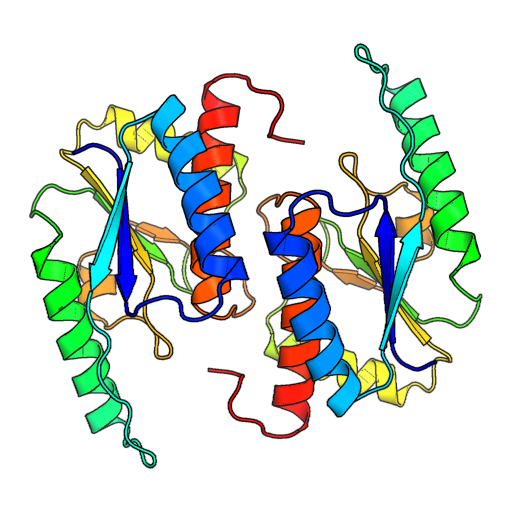5 1 98.19 138 LYS B CA 1
ATOM 2380 C C . LYS B 1 138 ? -0.213 -4.805 -6.875 1 98.19 138 LYS B C 1
ATOM 2382 O O . LYS B 1 138 ? 0.877 -5.371 -6.984 1 98.19 138 LYS B O 1
ATOM 2387 N N . VAL B 1 139 ? -0.368 -3.477 -6.91 1 98.56 139 VAL B N 1
ATOM 2388 C CA . VAL B 1 139 ? 0.812 -2.623 -6.996 1 98.56 139 VAL B CA 1
ATOM 2389 C C . VAL B 1 139 ? 1.731 -2.887 -5.809 1 98.56 139 VAL B C 1
ATOM 2391 O O . VAL B 1 139 ? 2.951 -2.986 -5.965 1 98.56 139 VAL B O 1
ATOM 2394 N N . MET B 1 140 ? 1.17 -3.004 -4.625 1 98.56 140 MET B N 1
ATOM 2395 C CA . MET B 1 140 ? 1.929 -3.244 -3.402 1 98.56 140 MET B CA 1
ATOM 2396 C C . MET B 1 140 ? 2.711 -4.551 -3.494 1 98.56 140 MET B C 1
ATOM 2398 O O . MET B 1 140 ? 3.889 -4.602 -3.133 1 98.56 140 MET B O 1
ATOM 2402 N N . VAL B 1 141 ? 2.062 -5.578 -3.99 1 98.75 141 VAL B N 1
ATOM 2403 C CA . VAL B 1 141 ? 2.715 -6.875 -4.117 1 98.75 141 VAL B CA 1
ATOM 2404 C C . VAL B 1 141 ? 3.889 -6.773 -5.09 1 98.75 141 VAL B C 1
ATOM 2406 O O . VAL B 1 141 ? 4.996 -7.223 -4.789 1 98.75 141 VAL B O 1
ATOM 2409 N N . CYS B 1 142 ? 3.662 -6.156 -6.215 1 98.75 142 CYS B N 1
ATOM 2410 C CA . CYS B 1 142 ? 4.715 -6.004 -7.211 1 98.75 142 CYS B CA 1
ATOM 2411 C C . CYS B 1 142 ? 5.898 -5.227 -6.645 1 98.75 142 CYS B C 1
ATOM 2413 O O . CYS B 1 142 ? 7.051 -5.613 -6.832 1 98.75 142 CYS B O 1
ATOM 2415 N N . GLU B 1 143 ? 5.582 -4.168 -5.934 1 98.44 143 GLU B N 1
ATOM 2416 C CA . GLU B 1 143 ? 6.629 -3.355 -5.324 1 98.44 143 GLU B CA 1
ATOM 2417 C C . GLU B 1 143 ? 7.43 -4.156 -4.305 1 98.44 143 GLU B C 1
ATOM 2419 O O . GLU B 1 143 ? 8.656 -4.055 -4.25 1 98.44 143 GLU B O 1
ATOM 2424 N N . GLN B 1 144 ? 6.805 -4.945 -3.502 1 98.69 144 GLN B N 1
ATOM 2425 C CA . GLN B 1 144 ? 7.488 -5.672 -2.441 1 98.69 144 GLN B CA 1
ATOM 2426 C C . GLN B 1 144 ? 8.336 -6.809 -3.01 1 98.69 144 GLN B C 1
ATOM 2428 O O . GLN B 1 144 ? 9.398 -7.125 -2.473 1 98.69 144 GLN B O 1
ATOM 2433 N N . ILE B 1 145 ? 7.809 -7.434 -4.094 1 98.69 145 ILE B N 1
ATOM 2434 C CA . ILE B 1 145 ? 8.633 -8.43 -4.762 1 98.69 145 ILE B CA 1
ATOM 2435 C C . ILE B 1 145 ? 9.898 -7.77 -5.309 1 98.69 145 ILE B C 1
ATOM 2437 O O . ILE B 1 145 ? 11.008 -8.273 -5.113 1 98.69 145 ILE B O 1
ATOM 2441 N N . TYR B 1 146 ? 9.703 -6.629 -5.934 1 98.56 146 TYR B N 1
ATOM 2442 C CA . TYR B 1 146 ? 10.844 -5.875 -6.445 1 98.56 146 TYR B CA 1
ATOM 2443 C C . TYR B 1 146 ? 11.797 -5.5 -5.316 1 98.56 146 TYR B C 1
ATOM 2445 O O . TYR B 1 146 ? 13.008 -5.668 -5.438 1 98.56 146 TYR B O 1
ATOM 2453 N N . ARG B 1 147 ? 11.289 -5.016 -4.277 1 98.19 147 ARG B N 1
ATOM 2454 C CA . ARG B 1 147 ? 12.094 -4.613 -3.127 1 98.19 147 ARG B CA 1
ATOM 2455 C C . ARG B 1 147 ? 12.859 -5.801 -2.551 1 98.19 147 ARG B C 1
ATOM 2457 O O . ARG B 1 147 ? 14.039 -5.688 -2.223 1 98.19 147 ARG B O 1
ATOM 2464 N N . ALA B 1 148 ? 12.188 -6.891 -2.4 1 98.31 148 ALA B N 1
ATOM 2465 C CA . ALA B 1 148 ? 12.836 -8.094 -1.887 1 98.31 148 ALA B CA 1
ATOM 2466 C C . ALA B 1 148 ? 14.016 -8.5 -2.766 1 98.31 148 ALA B C 1
ATOM 2468 O O . ALA B 1 148 ? 15.094 -8.82 -2.26 1 98.31 148 ALA B O 1
ATOM 2469 N N . LEU B 1 149 ? 13.766 -8.445 -4.047 1 98 149 LEU B N 1
ATOM 2470 C CA . LEU B 1 149 ? 14.828 -8.797 -4.984 1 98 149 LEU B CA 1
ATOM 2471 C C . LEU B 1 149 ? 15.969 -7.789 -4.914 1 98 149 LEU B C 1
ATOM 2473 O O . LEU B 1 149 ? 17.141 -8.164 -5.012 1 98 149 LEU B O 1
ATOM 2477 N N . SER B 1 150 ? 15.586 -6.535 -4.785 1 97.5 150 SER B N 1
ATOM 2478 C CA . SER B 1 150 ? 16.609 -5.496 -4.625 1 97.5 150 SER B CA 1
ATOM 2479 C C . SER B 1 150 ? 17.453 -5.746 -3.383 1 97.5 150 SER B C 1
ATOM 2481 O O . SER B 1 150 ? 18.672 -5.629 -3.43 1 97.5 150 SER B O 1
ATOM 2483 N N . ILE B 1 151 ? 16.812 -6.082 -2.277 1 97.19 151 ILE B N 1
ATOM 2484 C CA . ILE B 1 151 ? 17.516 -6.375 -1.029 1 97.19 151 ILE B CA 1
ATOM 2485 C C . ILE B 1 151 ? 18.469 -7.547 -1.233 1 97.19 151 ILE B C 1
ATOM 2487 O O . ILE B 1 151 ? 19.641 -7.48 -0.832 1 97.19 151 ILE B O 1
ATOM 2491 N N . LEU B 1 152 ? 18.016 -8.586 -1.844 1 96.88 152 LEU B N 1
ATOM 2492 C CA . LEU B 1 152 ? 18.781 -9.812 -2.045 1 96.88 152 LEU B CA 1
ATOM 2493 C C . LEU B 1 152 ? 20 -9.547 -2.939 1 96.88 152 LEU B C 1
ATOM 2495 O O . LEU B 1 152 ? 21 -10.266 -2.867 1 96.88 152 LEU B O 1
ATOM 2499 N N . ASN B 1 153 ? 19.891 -8.5 -3.723 1 96.38 153 ASN B N 1
ATOM 2500 C CA . ASN B 1 153 ? 20.984 -8.203 -4.66 1 96.38 153 ASN B CA 1
ATOM 2501 C C . ASN B 1 153 ? 21.766 -6.969 -4.234 1 96.38 153 ASN B C 1
ATOM 2503 O O . ASN B 1 153 ? 22.469 -6.367 -5.051 1 96.38 153 ASN B O 1
ATOM 2507 N N . ASN B 1 154 ? 21.578 -6.48 -2.984 1 92.81 154 ASN B N 1
ATOM 2508 C CA . ASN B 1 154 ? 22.297 -5.367 -2.377 1 92.81 154 ASN B CA 1
ATOM 2509 C C . ASN B 1 154 ? 22.109 -4.074 -3.168 1 92.81 154 ASN B C 1
ATOM 2511 O O . ASN B 1 154 ? 23.062 -3.32 -3.377 1 92.81 154 ASN B O 1
ATOM 2515 N N . GLY B 1 155 ? 20.875 -3.982 -3.607 1 89.5 155 GLY B N 1
ATOM 2516 C CA . GLY B 1 155 ? 20.531 -2.752 -4.305 1 89.5 155 GLY B CA 1
ATOM 2517 C C . GLY B 1 155 ? 20.188 -1.611 -3.365 1 89.5 155 GLY B C 1
ATOM 2518 O O . GLY B 1 155 ? 20.141 -1.795 -2.146 1 89.5 155 GLY B O 1
ATOM 2519 N N . LYS B 1 156 ? 19.875 -0.386 -3.902 1 81.56 156 LYS B N 1
ATOM 2520 C CA . LYS B 1 156 ? 19.672 0.829 -3.121 1 81.56 156 LYS B CA 1
ATOM 2521 C C . LYS B 1 156 ? 18.188 1.071 -2.863 1 81.56 156 LYS B C 1
ATOM 2523 O O . LYS B 1 156 ? 17.828 1.978 -2.111 1 81.56 156 LYS B O 1
ATOM 2528 N N . TYR B 1 157 ? 17.344 0.243 -3.42 1 83.56 157 TYR B N 1
ATOM 2529 C CA . TYR B 1 157 ? 15.898 0.446 -3.352 1 83.56 157 TYR B CA 1
ATOM 2530 C C . TYR B 1 157 ? 15.359 0.058 -1.981 1 83.56 157 TYR B C 1
ATOM 2532 O O . TYR B 1 157 ? 14.156 0.151 -1.734 1 83.56 157 TYR B O 1
ATOM 2540 N N . HIS B 1 158 ? 16 -0.162 -0.888 1 67.25 158 HIS B N 1
ATOM 2541 C CA . HIS B 1 158 ? 15.469 -0.753 0.332 1 67.25 158 HIS B CA 1
ATOM 2542 C C . HIS B 1 158 ? 15.453 0.258 1.475 1 67.25 158 HIS B C 1
ATOM 2544 O O . HIS B 1 158 ? 15.047 -0.069 2.594 1 67.25 158 HIS B O 1
ATOM 2550 N N . LYS B 1 159 ? 15.57 1.555 1.189 1 63.69 159 LYS B N 1
ATOM 2551 C CA . LYS B 1 159 ? 15.602 2.514 2.289 1 63.69 159 LYS B CA 1
ATOM 2552 C C . LYS B 1 159 ? 14.305 3.318 2.355 1 63.69 159 LYS B C 1
ATOM 2554 O O . LYS B 1 159 ? 13.609 3.469 1.35 1 63.69 159 LYS B O 1
#

Radius of gyration: 20.01 Å; Cα contacts (8 Å, |Δi|>4): 579; chains: 2; bounding box: 56×54×35 Å

Sequence (318 aa):
MIIKIISVGKLKQTGFVNLVNDYLKRINYYLKCQEIVVNDEPEPTQISTKLLEQIKDKEANRILKNINQNDFVIALIIEGKIISSEMLAENLQNWLNASYPNICFVIGGSNGLHEKIYERANYHLSLSKMTFAHGLAKVMVCEQIYRALSILNNGKYHKMIIKIISVGKLKQTGFVNLVNDYLKRINYYLKCQEIVVNDEPEPTQISTKLLEQIKDKEANRILKNINQNDFVIALIIEGKIISSEMLAENLQNWLNASYPNICFVIGGSNGLHEKIYERANYHLSLSKMTFAHGLAKVMVCEQIYRALSILNNGKYHK

pLDDT: mean 95.22, std 6.27, range [63.69, 98.94]

Foldseek 3Di:
DAEEEEEEDDDDDVVLVVLLVVLQVLLCVQPDYDYHYDYADDDDPDADPVNLLVRLVVRQVRRVVPDDLQEAEEEEDLPFDEDDLQVVLVVSVVNSVVPGPYHYYYQYAPSGHHVVSVVSHPGYYYPYNDDDHRSVVSSSVSLSSSQSSCVVVVHPSPD/DAEEEEEEDDDDDVVLVVLLVVLQVLLCVQPDYDYHYDYADDDDPDDDPVNLLVRLVVRQVRRVVPDDLQEAEEEEDLPFDEDDLQVVLVVSVVNSVVPGPYHYYYQYAPSGHHVVSVVSHPGYYYPYNDDDHRSVVSSSVSVSSSQSSCVVVVHPSPD

Nearest PDB structures (foldseek):
  1vh0-assembly1_A  TM=9.702E-01  e=4.198E-17  Staphylococcus aureus
  4fak-assembly1_A-2  TM=9.634E-01  e=1.062E-16  Staphylococcus aureus
  1to0-assembly2_D  TM=9.729E-01  e=2.996E-15  Bacillus subtilis
  1vh0-assembly9_D  TM=9.626E-01  e=3.607E-15  Staphylococcus aureus
  1vh0-assembly7_F  TM=9.538E-01  e=4.915E-15  Staphylococcus aureus

InterPro domains:
  IPR003742 RNA methyltransferase RlmH [MF_00658] (1-159)
  IPR003742 RNA methyltransferase RlmH [PF02590] (1-158)
  IPR003742 RNA methyltransferase RlmH [PIRSF004505] (1-159)
  IPR003742 RNA methyltransferase RlmH [PTHR33603] (1-159)
  IPR003742 RNA methyltransferase RlmH [cd18081] (3-159)
  IPR029026 tRNA (guanine-N1-)-methyltransferase, N-terminal [G3DSA:3.40.1280.10] (1-159)
  IPR029028 Alpha/beta knot methyltransferases [SSF75217] (1-157)